Protein AF-A0A0L6JH21-F1 (afdb_monomer)

pLDDT: mean 79.42, std 15.74, range [28.84, 97.38]

Foldseek 3Di:
DDPCPDPLVVVLVVLLVVLVVLCVLLVLVVLQVVQQQADDDDDHLSLLVSLVVSCLQSVHFPVVVQVVPPCSHPDHPVVNCCSVPPLSGRPLSSLQSSVVSVVVVVVVVDDPPQAKEKEKDKDWQADQVDDDAALWWQDQDPVVRHTGTTWIKTWIWMDSLPDIGTNGIDTHHDPDPVGTPHDDDDDDDDDDDHQEYEDEQVQPALLNQVCCCPVVVHKYKYWHDQDQVHWWADPNDTGTPVVVLVVADCDPDQFWRHKDWIFGANDPPGDTQTKMKTWTQDPVDRDIIIMIISDPPDDNVVSVVNNVSNVVVVVVVVCCVPRSVVNNRDPDHPPD

Organism: NCBI:txid398512

Mean predicted aligned error: 10.99 Å

Structure (mmCIF, N/CA/C/O backbone):
data_AF-A0A0L6JH21-F1
#
_entry.id   AF-A0A0L6JH21-F1
#
loop_
_atom_site.group_PDB
_atom_site.id
_atom_site.type_symbol
_atom_site.label_atom_id
_atom_site.label_alt_id
_atom_site.label_comp_id
_atom_site.label_asym_id
_atom_site.label_entity_id
_atom_site.label_seq_id
_atom_site.pdbx_PDB_ins_code
_atom_site.Cartn_x
_atom_site.Cartn_y
_atom_site.Cartn_z
_atom_site.occupancy
_atom_site.B_iso_or_equiv
_atom_site.auth_seq_id
_atom_site.auth_comp_id
_atom_site.auth_asym_id
_atom_site.auth_atom_id
_atom_site.pdbx_PDB_model_num
ATOM 1 N N . MET A 1 1 ? -35.527 35.307 24.971 1.00 34.03 1 MET A N 1
ATOM 2 C CA . MET A 1 1 ? -35.066 33.904 24.898 1.00 34.03 1 MET A CA 1
ATOM 3 C C . MET A 1 1 ? -34.800 33.550 23.442 1.00 34.03 1 MET A C 1
ATOM 5 O O . MET A 1 1 ? -35.743 33.336 22.695 1.00 34.03 1 MET A O 1
ATOM 9 N N . ARG A 1 2 ? -33.537 33.562 23.005 1.00 28.84 2 ARG A N 1
ATOM 10 C CA . ARG A 1 2 ? -33.120 32.896 21.764 1.00 28.84 2 ARG A CA 1
ATOM 11 C C . ARG A 1 2 ? -32.300 31.691 22.204 1.00 28.84 2 ARG A C 1
ATOM 13 O O . ARG A 1 2 ? -31.247 31.873 22.806 1.00 28.84 2 ARG A O 1
ATOM 20 N N . ASN A 1 3 ? -32.828 30.491 21.979 1.00 39.44 3 ASN A N 1
ATOM 21 C CA . ASN A 1 3 ? -32.111 29.243 22.212 1.00 39.44 3 ASN A CA 1
ATOM 22 C C . ASN A 1 3 ? -30.952 29.168 21.215 1.00 39.44 3 ASN A C 1
ATOM 24 O O . ASN A 1 3 ? -31.141 28.786 20.063 1.00 39.44 3 ASN A O 1
ATOM 28 N N . ILE A 1 4 ? -29.762 29.566 21.658 1.00 41.69 4 ILE A N 1
ATOM 29 C CA . ILE A 1 4 ? -28.505 29.288 20.965 1.00 41.69 4 ILE A CA 1
ATOM 30 C C . ILE A 1 4 ? -28.201 27.817 21.252 1.00 41.69 4 ILE A C 1
ATOM 32 O O . ILE A 1 4 ? -27.504 27.486 22.207 1.00 41.69 4 ILE A O 1
ATOM 36 N N . ILE A 1 5 ? -28.801 26.913 20.477 1.00 44.72 5 ILE A N 1
ATOM 37 C CA . ILE A 1 5 ? -28.305 25.537 20.428 1.00 44.72 5 ILE A CA 1
ATOM 38 C C . ILE A 1 5 ? -26.961 25.620 19.685 1.00 44.72 5 ILE A C 1
ATOM 40 O O . ILE A 1 5 ? -26.934 26.170 18.583 1.00 44.72 5 ILE A O 1
ATOM 44 N N . PRO A 1 6 ? -25.838 25.165 20.269 1.00 45.88 6 PRO A N 1
ATOM 45 C CA . PRO A 1 6 ? -24.519 25.431 19.718 1.00 45.88 6 PRO A CA 1
ATOM 46 C C . PRO A 1 6 ? -24.334 24.572 18.474 1.00 45.88 6 PRO A C 1
ATOM 48 O O . PRO A 1 6 ? -24.526 23.360 18.517 1.00 45.88 6 PRO A O 1
ATOM 51 N N . GLU A 1 7 ? -23.905 25.181 17.383 1.00 47.19 7 GLU A N 1
ATOM 52 C CA . GLU A 1 7 ? -23.598 24.534 16.103 1.00 47.19 7 GLU A CA 1
ATOM 53 C C . GLU A 1 7 ? -22.677 23.296 16.256 1.00 47.19 7 GLU A C 1
ATOM 55 O O . GLU A 1 7 ? -22.836 22.304 15.550 1.00 47.19 7 GLU A O 1
ATOM 60 N N . GLN A 1 8 ? -21.814 23.283 17.283 1.00 56.75 8 GLN A N 1
ATOM 61 C CA . GLN A 1 8 ? -20.974 22.136 17.670 1.00 56.75 8 GLN A CA 1
ATOM 62 C C . GLN A 1 8 ? -21.756 20.901 18.162 1.00 56.75 8 GLN A C 1
ATOM 64 O O . GLN A 1 8 ? -21.344 19.773 17.911 1.00 56.75 8 GLN A O 1
ATOM 69 N N . VAL A 1 9 ? -22.886 21.085 18.852 1.00 57.34 9 VAL A N 1
ATOM 70 C CA . VAL A 1 9 ? -23.706 19.975 19.383 1.00 57.34 9 VAL A CA 1
ATOM 71 C C . VAL A 1 9 ? -24.502 19.299 18.263 1.00 57.34 9 VAL A C 1
ATOM 73 O O . VAL A 1 9 ? -24.716 18.085 18.287 1.00 57.34 9 VAL A O 1
ATOM 76 N N . ILE A 1 10 ? -24.923 20.074 17.259 1.00 58.16 10 ILE A N 1
ATOM 77 C CA . ILE A 1 10 ? -25.644 19.565 16.084 1.00 58.16 10 ILE A CA 1
ATOM 78 C C . ILE A 1 10 ? -24.707 18.713 15.212 1.00 58.16 10 ILE A C 1
ATOM 80 O O . ILE A 1 10 ? -25.111 17.644 14.740 1.00 58.16 10 ILE A O 1
ATOM 84 N N . ASP A 1 11 ? -23.446 19.126 15.061 1.00 68.62 11 ASP A N 1
ATOM 85 C CA . ASP A 1 11 ? -22.430 18.353 14.338 1.00 68.62 11 ASP A CA 1
ATOM 86 C C . ASP A 1 11 ? -22.068 17.047 15.077 1.00 68.62 11 ASP A C 1
ATOM 88 O O . ASP A 1 11 ? -22.099 15.966 14.486 1.00 68.62 11 ASP A O 1
ATOM 92 N N . ASP A 1 12 ? -21.874 17.099 16.402 1.00 74.50 12 ASP A N 1
ATOM 93 C CA . ASP A 1 12 ? -21.582 15.919 17.233 1.00 74.50 12 ASP A CA 1
ATOM 94 C C . ASP A 1 12 ? -22.678 14.836 17.150 1.00 74.50 12 ASP A C 1
ATOM 96 O O . ASP A 1 12 ? -22.376 13.643 17.009 1.00 74.50 12 ASP A O 1
ATOM 100 N N . ASN A 1 13 ? -23.955 15.233 17.202 1.00 75.75 13 ASN A N 1
ATOM 101 C CA . ASN A 1 13 ? -25.092 14.313 17.082 1.00 75.75 13 ASN A CA 1
ATOM 102 C C . ASN A 1 13 ? -25.198 13.707 15.675 1.00 75.75 13 ASN A C 1
ATOM 104 O O . ASN A 1 13 ? -25.503 12.518 15.515 1.00 75.75 13 ASN A O 1
ATOM 108 N N . THR A 1 14 ? -24.899 14.505 14.650 1.00 83.06 14 THR A N 1
ATOM 109 C CA . THR A 1 14 ? -24.864 14.045 13.258 1.00 83.06 14 THR A CA 1
ATOM 110 C C . THR A 1 14 ? -23.747 13.021 13.053 1.00 83.06 14 THR A C 1
ATOM 112 O O . THR A 1 14 ? -23.971 11.972 12.441 1.00 83.06 14 THR A O 1
ATOM 115 N N . ILE A 1 15 ? -22.559 13.276 13.611 1.00 83.69 15 ILE A N 1
ATOM 116 C CA . ILE A 1 15 ? -21.428 12.340 13.602 1.00 83.69 15 ILE A CA 1
ATOM 117 C C . ILE A 1 15 ? -21.809 11.044 14.320 1.00 83.69 15 ILE A C 1
ATOM 119 O O . ILE A 1 15 ? -21.640 9.968 13.747 1.00 83.69 15 ILE A O 1
ATOM 123 N N . SER A 1 16 ? -22.377 11.131 15.526 1.00 83.94 16 SER A N 1
ATOM 124 C CA . SER A 1 16 ? -22.795 9.957 16.305 1.00 83.94 16 SER A CA 1
ATOM 125 C C . SER A 1 16 ? -23.770 9.069 15.520 1.00 83.94 16 SER A C 1
ATOM 127 O O . SER A 1 16 ? -23.551 7.866 15.370 1.00 83.94 16 SER A O 1
ATOM 129 N N . THR A 1 17 ? -24.775 9.680 14.885 1.00 88.81 17 THR A N 1
ATOM 130 C CA . THR A 1 17 ? -25.764 8.968 14.057 1.00 88.81 17 THR A CA 1
ATOM 131 C C . THR A 1 17 ? -25.116 8.271 12.852 1.00 88.81 17 THR A C 1
ATOM 133 O O . THR A 1 17 ? -25.443 7.124 12.530 1.00 88.81 17 THR A O 1
ATOM 136 N N . LYS A 1 18 ? -24.156 8.926 12.183 1.00 92.00 18 LYS A N 1
ATOM 137 C CA . LYS A 1 18 ? -23.405 8.326 11.065 1.00 92.00 18 LYS A CA 1
ATOM 138 C C . LYS A 1 18 ? -22.534 7.159 11.528 1.00 92.00 18 LYS A C 1
ATOM 140 O O . LYS A 1 18 ? -22.494 6.131 10.850 1.00 92.00 18 LYS A O 1
ATOM 145 N N . VAL A 1 19 ? -21.880 7.285 12.684 1.00 92.06 19 VAL A N 1
ATOM 146 C CA . VAL A 1 19 ? -21.097 6.203 13.296 1.00 92.06 19 VAL A CA 1
ATOM 147 C C . VAL A 1 19 ? -21.998 5.015 13.631 1.00 92.06 19 VAL A C 1
ATOM 149 O O . VAL A 1 19 ? -21.663 3.879 13.295 1.00 92.06 19 VAL A O 1
ATOM 152 N N . ASP A 1 20 ? -23.169 5.251 14.219 1.00 92.19 20 ASP A N 1
ATOM 153 C CA . ASP A 1 20 ? -24.143 4.201 14.522 1.00 92.19 20 ASP A CA 1
ATOM 154 C C . ASP A 1 20 ? -24.584 3.441 13.274 1.00 92.19 20 ASP A C 1
ATOM 156 O O . ASP A 1 20 ? -24.561 2.202 13.242 1.00 92.19 20 ASP A O 1
ATOM 160 N N . CYS A 1 21 ? -24.933 4.185 12.227 1.00 94.75 21 CYS A N 1
ATOM 161 C CA . CYS A 1 21 ? -25.313 3.620 10.943 1.00 94.75 21 CYS A CA 1
ATOM 162 C C . CYS A 1 21 ? -24.169 2.784 10.348 1.00 94.75 21 CYS A C 1
ATOM 164 O O . CYS A 1 21 ? -24.373 1.625 9.980 1.00 94.75 21 CYS A O 1
ATOM 166 N N . PHE A 1 22 ? -22.940 3.313 10.354 1.00 94.19 22 PHE A N 1
ATOM 167 C CA . PHE A 1 22 ? -21.749 2.608 9.879 1.00 94.19 22 PHE A CA 1
ATOM 168 C C . PHE A 1 22 ? -21.502 1.299 10.644 1.00 94.19 22 PHE A C 1
ATOM 170 O O . PHE A 1 22 ? -21.266 0.256 10.027 1.00 94.19 22 PHE A O 1
ATOM 177 N N . PHE A 1 23 ? -21.606 1.320 11.976 1.00 95.62 23 PHE A N 1
ATOM 178 C CA . PHE A 1 23 ? -21.427 0.140 12.825 1.00 95.62 23 PHE A CA 1
ATOM 179 C C . PHE A 1 23 ? -22.477 -0.938 12.539 1.00 95.62 23 PHE A C 1
ATOM 181 O O . PHE A 1 23 ? -22.156 -2.133 12.532 1.00 95.62 23 PHE A O 1
ATOM 188 N N . LYS A 1 24 ? -23.724 -0.520 12.287 1.00 94.62 24 LYS A N 1
ATOM 189 C CA . LYS A 1 24 ? -24.841 -1.411 11.962 1.00 94.62 24 LYS A CA 1
ATOM 190 C C . LYS A 1 24 ? -24.678 -2.033 10.575 1.00 94.62 24 LYS A C 1
ATOM 192 O O . LYS A 1 24 ? -24.720 -3.259 10.467 1.00 94.62 24 LYS A O 1
ATOM 197 N N . ILE A 1 25 ? -24.444 -1.215 9.545 1.00 93.69 25 ILE A N 1
ATOM 198 C CA . ILE A 1 25 ? -24.275 -1.656 8.149 1.00 93.69 25 ILE A CA 1
ATOM 199 C C . ILE A 1 25 ? -23.123 -2.659 8.044 1.00 93.69 25 ILE A C 1
ATOM 201 O O . ILE A 1 25 ? -23.295 -3.752 7.503 1.00 93.69 25 ILE A O 1
ATOM 205 N N . ASN A 1 26 ? -21.981 -2.342 8.657 1.00 93.75 26 ASN A N 1
ATOM 206 C CA . ASN A 1 26 ? -20.791 -3.190 8.608 1.00 93.75 26 ASN A CA 1
ATOM 207 C C . ASN A 1 26 ? -20.782 -4.299 9.672 1.00 93.75 26 ASN A C 1
ATOM 209 O O . ASN A 1 26 ? -19.793 -5.010 9.822 1.00 93.75 26 ASN A O 1
ATOM 213 N N . LYS A 1 27 ? -21.880 -4.486 10.422 1.00 95.00 27 LYS A N 1
ATOM 214 C CA . LYS A 1 27 ? -22.038 -5.556 11.424 1.00 95.00 27 LYS A CA 1
ATOM 215 C C . LYS A 1 27 ? -20.835 -5.650 12.380 1.00 95.00 27 LYS A C 1
ATOM 217 O O . LYS A 1 27 ? -20.409 -6.756 12.728 1.00 95.00 27 LYS A O 1
ATOM 222 N N . ILE A 1 28 ? -20.308 -4.507 12.833 1.00 95.19 28 ILE A N 1
ATOM 223 C CA . ILE A 1 28 ? -19.041 -4.428 13.586 1.00 95.19 28 ILE A CA 1
ATOM 224 C C . ILE A 1 28 ? -19.083 -5.267 14.864 1.00 95.19 28 ILE A C 1
ATOM 226 O O . ILE A 1 28 ? -18.099 -5.919 15.195 1.00 95.19 28 ILE A O 1
ATOM 230 N N . TYR A 1 29 ? -20.237 -5.359 15.529 1.00 94.06 29 TYR A N 1
ATOM 231 C CA . TYR A 1 29 ? -20.424 -6.259 16.671 1.00 94.06 29 TYR A CA 1
ATOM 232 C C . TYR A 1 29 ? -20.025 -7.712 16.355 1.00 94.06 29 TYR A C 1
ATOM 234 O O . TYR A 1 29 ? -19.255 -8.318 17.095 1.00 94.06 29 TYR A O 1
ATOM 242 N N . LYS A 1 30 ? -20.474 -8.257 15.215 1.00 95.38 30 LYS A N 1
ATOM 243 C CA . LYS A 1 30 ? -20.134 -9.627 14.799 1.00 95.38 30 LYS A CA 1
ATOM 244 C C . LYS A 1 30 ? -18.654 -9.754 14.430 1.00 95.38 30 LYS A C 1
ATOM 246 O O . LYS A 1 30 ? -18.054 -10.799 14.675 1.00 95.38 30 LYS A O 1
ATOM 251 N N . ALA A 1 31 ? -18.073 -8.715 13.828 1.00 95.25 31 ALA A N 1
ATOM 252 C CA . ALA A 1 31 ? -16.652 -8.686 13.492 1.00 95.25 31 ALA A CA 1
ATOM 253 C C . ALA A 1 31 ? -15.778 -8.689 14.757 1.00 95.25 31 ALA A C 1
ATOM 255 O O . ALA A 1 31 ? -14.845 -9.481 14.844 1.00 95.25 31 ALA A O 1
ATOM 256 N N . LEU A 1 32 ? -16.141 -7.890 15.766 1.00 96.00 32 LEU A N 1
ATOM 257 C CA . LEU A 1 32 ? -15.497 -7.864 17.080 1.00 96.00 32 LEU A CA 1
ATOM 258 C C . LEU A 1 32 ? -15.498 -9.256 17.727 1.00 96.00 32 LEU A C 1
ATOM 260 O O . LEU A 1 32 ? -14.432 -9.762 18.077 1.00 96.00 32 LEU A O 1
ATOM 264 N N . SER A 1 33 ? -16.649 -9.933 17.800 1.00 94.00 33 SER A N 1
ATOM 265 C CA . SER A 1 33 ? -16.724 -11.285 18.377 1.00 94.00 33 SER A CA 1
ATOM 266 C C . SER A 1 33 ? -15.802 -12.275 17.653 1.00 94.00 33 SER A C 1
ATOM 268 O O . SER A 1 33 ? -15.021 -12.979 18.286 1.00 94.00 33 SER A O 1
ATOM 270 N N . LYS A 1 34 ? -15.790 -12.267 16.311 1.00 94.69 34 LYS A N 1
ATOM 271 C CA . LYS A 1 34 ? -14.892 -13.121 15.503 1.00 94.69 34 LYS A CA 1
ATOM 272 C C . LYS A 1 34 ? -13.400 -12.846 15.727 1.00 94.69 34 LYS A C 1
ATOM 274 O O . LYS A 1 34 ? -12.566 -13.674 15.339 1.00 94.69 34 LYS A O 1
ATOM 279 N N . CYS A 1 35 ? -13.062 -11.699 16.306 1.00 93.44 35 CYS A N 1
ATOM 280 C CA . CYS A 1 35 ? -11.700 -11.251 16.569 1.00 93.44 35 CYS A CA 1
ATOM 281 C C . CYS A 1 35 ? -11.309 -11.324 18.050 1.00 93.44 35 CYS A C 1
ATOM 283 O O . CYS A 1 35 ? -10.266 -10.787 18.411 1.00 93.44 35 CYS A O 1
ATOM 285 N N . GLY A 1 36 ? -12.109 -11.991 18.887 1.00 93.12 36 GLY A N 1
ATOM 286 C CA . GLY A 1 36 ? -11.778 -12.214 20.296 1.00 93.12 36 GLY A CA 1
ATOM 287 C C . GLY A 1 36 ? -12.212 -11.093 21.241 1.00 93.12 36 GLY A C 1
ATOM 288 O O . GLY A 1 36 ? -11.874 -11.134 22.417 1.00 93.12 36 GLY A O 1
ATOM 289 N N . PHE A 1 37 ? -12.967 -10.101 20.761 1.00 95.00 37 PHE A N 1
ATOM 290 C CA . PHE A 1 37 ? -13.433 -8.983 21.584 1.00 95.00 37 PHE A CA 1
ATOM 291 C C . PHE A 1 37 ? -14.653 -9.394 22.408 1.00 95.00 37 PHE A C 1
ATOM 293 O O . PHE A 1 37 ? -15.799 -9.071 22.073 1.00 95.00 37 PHE A O 1
ATOM 300 N N . TYR A 1 38 ? -14.396 -10.127 23.484 1.00 91.00 38 TYR A N 1
ATOM 301 C CA . TYR A 1 38 ? -15.409 -10.555 24.436 1.00 91.00 38 TYR A CA 1
ATOM 302 C C . TYR A 1 38 ? -15.370 -9.680 25.682 1.00 91.00 38 TYR A C 1
ATOM 304 O O . TYR A 1 38 ? -14.312 -9.311 26.185 1.00 91.00 38 TYR A O 1
ATOM 312 N N . LYS A 1 39 ? -16.554 -9.331 26.184 1.00 86.81 39 LYS A N 1
ATOM 313 C CA . LYS A 1 39 ? -16.677 -8.566 27.419 1.00 86.81 39 LYS A CA 1
ATOM 314 C C . LYS A 1 39 ? -16.276 -9.450 28.597 1.00 86.81 39 LYS A C 1
ATOM 316 O O . LYS A 1 39 ? -16.914 -10.468 28.830 1.00 86.81 39 LYS A O 1
ATOM 321 N N . GLU A 1 40 ? -15.315 -8.988 29.386 1.00 77.50 40 GLU A N 1
ATOM 322 C CA . GLU A 1 40 ? -15.006 -9.593 30.684 1.00 77.50 40 GLU A CA 1
ATOM 323 C C . GLU A 1 40 ? -15.905 -9.014 31.791 1.00 77.50 40 GLU A C 1
ATOM 325 O O . GLU A 1 40 ? -16.662 -9.739 32.429 1.00 77.50 40 GLU A O 1
ATOM 330 N N . LYS A 1 41 ? -15.864 -7.689 32.016 1.00 82.06 41 LYS A N 1
ATOM 331 C CA . LYS A 1 41 ? -16.628 -6.979 33.064 1.00 82.06 41 LYS A CA 1
ATOM 332 C C . LYS A 1 41 ? -16.979 -5.547 32.636 1.00 82.06 41 LYS A C 1
ATOM 334 O O . LYS A 1 41 ? -16.292 -4.951 31.812 1.00 82.06 41 LYS A O 1
ATOM 339 N N . GLY A 1 42 ? -18.024 -4.966 33.231 1.00 88.94 42 GLY A N 1
ATOM 340 C CA . GLY A 1 42 ? -18.364 -3.544 33.059 1.00 88.94 42 GLY A CA 1
ATOM 341 C C . GLY A 1 42 ? -19.068 -3.226 31.737 1.00 88.94 42 GLY A C 1
ATOM 342 O O . GLY A 1 42 ? -20.217 -3.619 31.548 1.00 88.94 42 GLY A O 1
ATOM 343 N N . PHE A 1 43 ? -18.396 -2.521 30.827 1.00 90.25 43 PHE A N 1
ATOM 344 C CA . PHE A 1 43 ? -18.963 -2.034 29.561 1.00 90.25 43 PHE A CA 1
ATOM 345 C C . PHE A 1 43 ? -18.788 -3.045 28.425 1.00 90.25 43 PHE A C 1
ATOM 347 O O . PHE A 1 43 ? -17.883 -3.876 28.451 1.00 90.25 43 PHE A O 1
ATOM 354 N N . SER A 1 44 ? -19.662 -3.001 27.418 1.00 92.88 44 SER A N 1
ATOM 355 C CA . SER A 1 44 ? -19.521 -3.875 26.247 1.00 92.88 44 SER A CA 1
ATOM 356 C C . SER A 1 44 ? -18.384 -3.407 25.326 1.00 92.88 44 SER A C 1
ATOM 358 O O . SER A 1 44 ? -18.171 -2.207 25.151 1.00 92.88 44 SER A O 1
ATOM 360 N N . CYS A 1 45 ? -17.678 -4.343 24.682 1.00 94.00 45 CYS A N 1
ATOM 361 C CA . CYS A 1 45 ? -16.604 -4.023 23.731 1.00 94.00 45 CYS A CA 1
ATOM 362 C C . CYS A 1 45 ? -17.088 -3.139 22.573 1.00 94.00 45 CYS A C 1
ATOM 364 O O . CYS A 1 45 ? -16.365 -2.250 22.135 1.00 94.00 45 CYS A O 1
ATOM 366 N N . ILE A 1 46 ? -18.322 -3.353 22.101 1.00 94.25 46 ILE A N 1
ATOM 367 C CA . ILE A 1 46 ? -18.927 -2.547 21.035 1.00 94.25 46 ILE A CA 1
ATOM 368 C C . ILE A 1 46 ? -19.172 -1.102 21.479 1.00 94.25 46 ILE A C 1
ATOM 370 O O . ILE A 1 46 ? -18.911 -0.192 20.699 1.00 94.25 46 ILE A O 1
ATOM 374 N N . GLN A 1 47 ? -19.611 -0.883 22.723 1.00 92.38 47 GLN A N 1
ATOM 375 C CA . GLN A 1 47 ? -19.803 0.455 23.283 1.00 92.38 47 GLN A CA 1
ATOM 376 C C . GLN A 1 47 ? -18.465 1.183 23.400 1.00 92.38 47 GLN A C 1
ATOM 378 O O . GLN A 1 47 ? -18.333 2.283 22.875 1.00 92.38 47 GLN A O 1
ATOM 383 N N . ILE A 1 48 ? -17.448 0.538 23.986 1.00 92.44 48 ILE A N 1
ATOM 384 C CA . ILE A 1 48 ? -16.111 1.136 24.116 1.00 92.44 48 ILE A CA 1
ATOM 385 C C . ILE A 1 48 ? -15.531 1.466 22.735 1.00 92.44 48 ILE A C 1
ATOM 387 O O . ILE A 1 48 ? -15.089 2.588 22.502 1.00 92.44 48 ILE A O 1
ATOM 391 N N . CYS A 1 49 ? -15.583 0.513 21.799 1.00 92.94 49 CYS A N 1
ATOM 392 C CA . CYS A 1 49 ? -15.098 0.697 20.432 1.00 92.94 49 CYS A CA 1
ATOM 393 C C . CYS A 1 49 ? -15.802 1.861 19.727 1.00 92.94 49 CYS A C 1
ATOM 395 O O . CYS A 1 49 ? -15.135 2.696 19.122 1.00 92.94 49 CYS A O 1
ATOM 397 N N . LYS A 1 50 ? -17.131 1.949 19.839 1.00 92.19 50 LYS A N 1
ATOM 398 C CA . LYS A 1 50 ? -17.924 3.008 19.213 1.00 92.19 50 LYS A CA 1
ATOM 399 C C . LYS A 1 50 ? -17.620 4.386 19.795 1.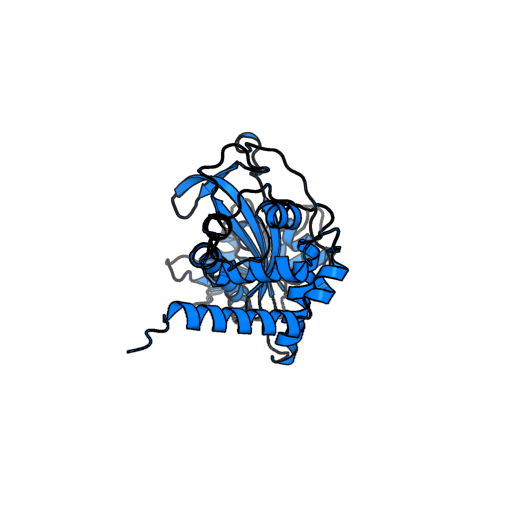00 92.19 50 LYS A C 1
ATOM 401 O O . LYS A 1 50 ? -17.447 5.329 19.026 1.00 92.19 50 LYS A O 1
ATOM 406 N N . SER A 1 51 ? -17.510 4.512 21.119 1.00 89.56 51 SER A N 1
ATOM 407 C CA . SER A 1 51 ? -17.144 5.784 21.752 1.00 89.56 51 SER A CA 1
ATOM 408 C C . SER A 1 51 ? -15.757 6.234 21.298 1.00 89.56 51 SER A C 1
ATOM 410 O O . SER A 1 51 ? -15.600 7.366 20.855 1.00 89.56 51 SER A O 1
ATOM 412 N N . LEU A 1 52 ? -14.764 5.335 21.321 1.00 88.75 52 LEU A N 1
ATOM 413 C CA . LEU A 1 52 ? -13.408 5.642 20.855 1.00 88.75 52 LEU A CA 1
ATOM 414 C C . LEU A 1 52 ? -13.377 6.024 19.372 1.00 88.75 52 LEU A C 1
ATOM 416 O O . LEU A 1 52 ? -12.702 6.978 19.005 1.00 88.75 52 LEU A O 1
ATOM 420 N N . PHE A 1 53 ? -14.131 5.314 18.531 1.00 89.94 53 PHE A N 1
ATOM 421 C CA . PHE A 1 53 ? -14.252 5.626 17.110 1.00 89.94 53 PHE A CA 1
ATOM 422 C C . PHE A 1 53 ? -14.864 7.015 16.894 1.00 89.94 53 PHE A C 1
ATOM 424 O O . PHE A 1 53 ? -14.335 7.797 16.113 1.00 89.94 53 PHE A O 1
ATOM 431 N N . SER A 1 54 ? -15.928 7.351 17.625 1.00 87.94 54 SER A N 1
ATOM 432 C CA . SER A 1 54 ? -16.616 8.644 17.505 1.00 87.94 54 SER A CA 1
ATOM 433 C C . SER A 1 54 ? -15.717 9.818 17.891 1.00 87.94 54 SER A C 1
ATOM 435 O O . SER A 1 54 ? -15.711 10.829 17.195 1.00 87.94 54 SER A O 1
ATOM 437 N N . LEU A 1 55 ? -14.902 9.667 18.942 1.00 84.25 55 LEU A N 1
ATOM 438 C CA . LEU A 1 55 ? -13.966 10.707 19.385 1.00 84.25 55 LEU A CA 1
ATOM 439 C C . LEU A 1 55 ? -12.997 11.142 18.279 1.00 84.25 55 LEU A C 1
ATOM 441 O O . LEU A 1 55 ? -12.720 12.334 18.152 1.00 84.25 55 LEU A O 1
ATOM 445 N N . VAL A 1 56 ? -12.535 10.195 17.453 1.00 83.38 56 VAL A N 1
ATOM 446 C CA . VAL A 1 56 ? -11.634 10.483 16.328 1.00 83.38 56 VAL A CA 1
ATOM 447 C C . VAL A 1 56 ? -12.304 11.421 15.320 1.00 83.38 56 VAL A C 1
ATOM 449 O O . VAL A 1 56 ? -11.690 12.395 14.897 1.00 83.38 56 VAL A O 1
ATOM 452 N N . PHE A 1 57 ? -13.570 11.175 14.969 1.00 82.62 57 PHE A N 1
ATOM 453 C CA . PHE A 1 57 ? -14.305 12.010 14.006 1.00 82.62 57 PHE A CA 1
ATOM 454 C C . PHE A 1 57 ? -14.759 13.350 14.586 1.00 82.62 57 PHE A C 1
ATOM 456 O O . PHE A 1 57 ? -14.924 14.304 13.837 1.00 82.62 57 PHE A O 1
ATOM 463 N N . GLN A 1 58 ? -14.902 13.440 15.907 1.00 81.25 58 GLN A N 1
ATOM 464 C CA . GLN A 1 58 ? -15.180 14.694 16.610 1.00 81.25 58 GLN A CA 1
ATOM 465 C C . GLN A 1 58 ? -13.912 15.536 16.846 1.00 81.25 58 GLN A C 1
ATOM 467 O O . GLN A 1 58 ? -13.991 16.629 17.402 1.00 81.25 58 GLN A O 1
ATOM 472 N N . GLY A 1 59 ? -12.722 15.026 16.495 1.00 76.50 59 GLY A N 1
ATOM 473 C CA . GLY A 1 59 ? -11.448 15.698 16.768 1.00 76.50 59 GLY A CA 1
ATOM 474 C C . GLY A 1 59 ? -11.150 15.848 18.265 1.00 76.50 59 GLY A C 1
ATOM 475 O O . GLY A 1 59 ? -10.420 16.755 18.673 1.00 76.50 59 GLY A O 1
ATOM 476 N N . LYS A 1 60 ? -11.732 14.984 19.104 1.00 79.62 60 LYS A N 1
ATOM 477 C CA . LYS A 1 60 ? -11.620 15.053 20.563 1.00 79.62 60 LYS A CA 1
ATOM 478 C C . LYS A 1 60 ? -10.576 14.072 21.075 1.00 79.62 60 LYS A C 1
ATOM 480 O O . LYS A 1 60 ? -10.622 12.877 20.806 1.00 79.62 60 LYS A O 1
ATOM 485 N N . ASN A 1 61 ? -9.677 14.572 21.917 1.00 77.25 61 ASN A N 1
ATOM 486 C CA . ASN A 1 61 ? -8.673 13.743 22.567 1.00 77.25 61 ASN A CA 1
ATOM 487 C C . ASN A 1 61 ? -9.276 12.944 23.737 1.00 77.25 61 ASN A C 1
ATOM 489 O O . ASN A 1 61 ? -9.849 13.528 24.662 1.00 77.25 61 ASN A O 1
ATOM 493 N N . LEU A 1 62 ? -9.067 11.622 23.742 1.00 79.62 62 LEU A N 1
ATOM 494 C CA . LEU A 1 62 ? -9.583 10.712 24.773 1.00 79.62 62 LEU A CA 1
ATOM 495 C C . LEU A 1 62 ? -9.218 11.144 26.201 1.00 79.62 62 LEU A C 1
ATOM 497 O O . LEU A 1 62 ? -10.076 11.139 27.079 1.00 79.62 62 LEU A O 1
ATOM 501 N N . TYR A 1 63 ? -7.959 11.522 26.446 1.00 73.88 63 TYR A N 1
ATOM 502 C CA . TYR A 1 63 ? -7.518 11.924 27.782 1.00 73.88 63 TYR A CA 1
ATOM 503 C C . TYR A 1 63 ? -8.280 13.164 28.253 1.00 73.88 63 TYR A C 1
ATOM 505 O O . TYR A 1 63 ? -8.831 13.152 29.351 1.00 73.88 63 TYR A O 1
ATOM 513 N N . ARG A 1 64 ? -8.389 14.184 27.391 1.00 74.19 64 ARG A N 1
ATOM 514 C CA . ARG A 1 64 ? -9.100 15.430 27.703 1.00 74.19 64 ARG A CA 1
ATOM 515 C C . ARG A 1 64 ? -10.577 15.183 28.013 1.00 74.19 64 ARG A C 1
ATOM 517 O O . ARG A 1 64 ? -11.069 15.680 29.024 1.00 74.19 64 ARG A O 1
ATOM 524 N N . VAL A 1 65 ? -11.262 14.383 27.194 1.00 77.94 65 VAL A N 1
ATOM 525 C CA . VAL A 1 65 ? -12.688 14.064 27.395 1.00 77.94 65 VAL A CA 1
ATOM 526 C C . VAL A 1 65 ? -12.920 13.337 28.717 1.00 77.94 65 VAL A C 1
ATOM 528 O O . VAL A 1 65 ? -13.839 13.684 29.455 1.00 77.94 65 VAL A O 1
ATOM 531 N N . LEU A 1 66 ? -12.050 12.385 29.059 1.00 75.25 66 LEU A N 1
ATOM 532 C CA . LEU A 1 66 ? -12.149 11.639 30.312 1.00 75.25 66 LEU A CA 1
ATOM 533 C C . LEU A 1 66 ? -11.835 12.486 31.553 1.00 75.25 66 LEU A C 1
ATOM 535 O O . LEU A 1 66 ? -12.358 12.185 32.622 1.00 75.25 66 LEU A O 1
ATOM 539 N N . THR A 1 67 ? -10.981 13.509 31.435 1.00 70.50 67 THR A N 1
ATOM 540 C CA . THR A 1 67 ? -10.635 14.408 32.553 1.00 70.50 67 THR A CA 1
ATOM 541 C C . THR A 1 67 ? -11.645 15.523 32.787 1.00 70.50 67 THR A C 1
ATOM 543 O O . THR A 1 67 ? -11.747 16.007 33.904 1.00 70.50 67 THR A O 1
ATOM 546 N N . MET A 1 68 ? -12.379 15.948 31.755 1.00 70.69 68 MET A N 1
ATOM 547 C CA . MET A 1 68 ? -13.307 17.082 31.851 1.00 70.69 68 MET A CA 1
ATOM 548 C C . MET A 1 68 ? -14.688 16.706 32.420 1.00 70.69 68 MET A C 1
ATOM 550 O O . MET A 1 68 ? -15.558 17.564 32.464 1.00 70.69 68 MET A O 1
ATOM 554 N N . GLU A 1 69 ? -14.908 15.438 32.796 1.00 62.19 69 GLU A N 1
ATOM 555 C CA . GLU A 1 69 ? -16.175 14.901 33.341 1.00 62.19 69 GLU A CA 1
ATOM 556 C C . GLU A 1 69 ? -17.445 15.343 32.587 1.00 62.19 69 GLU A C 1
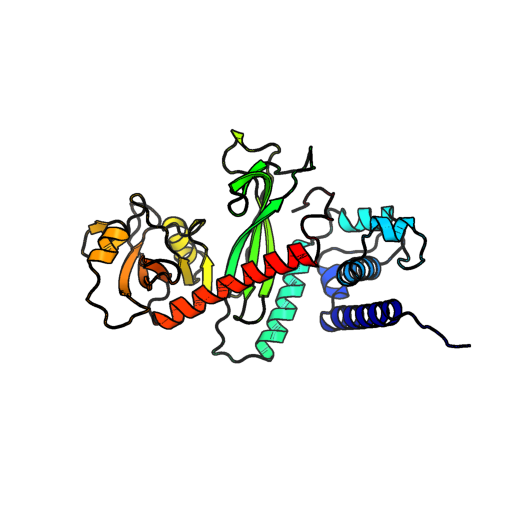ATOM 558 O O . GLU A 1 69 ? -18.533 15.421 33.141 1.00 62.19 69 GLU A O 1
ATOM 563 N N . THR A 1 70 ? -17.323 15.570 31.278 1.00 64.25 70 THR A N 1
ATOM 564 C CA . THR A 1 70 ? -18.395 16.110 30.419 1.00 64.25 70 THR A CA 1
ATOM 565 C C . THR A 1 70 ? -19.564 15.148 30.185 1.00 64.25 70 THR A C 1
ATOM 567 O O . THR A 1 70 ? -20.499 15.493 29.469 1.00 64.25 70 THR A O 1
ATOM 570 N N . GLY A 1 71 ? -19.499 13.918 30.705 1.00 64.25 71 GLY A N 1
ATOM 571 C CA . GLY A 1 71 ? -20.493 12.872 30.451 1.00 64.25 71 GLY A CA 1
ATOM 572 C C . GLY A 1 71 ? -20.511 12.334 29.012 1.00 64.25 71 GLY A C 1
ATOM 573 O O . GLY A 1 71 ? -21.357 11.511 28.694 1.00 64.25 71 GLY A O 1
ATOM 574 N N . GLN A 1 72 ? -19.584 12.747 28.136 1.00 68.50 72 GLN A N 1
ATOM 575 C CA . GLN A 1 72 ? -19.556 12.310 26.728 1.00 68.50 72 GLN A CA 1
ATOM 576 C C . GLN A 1 72 ? -19.155 10.838 26.530 1.00 68.50 72 GLN A C 1
ATOM 578 O O . GLN A 1 72 ? -19.367 10.278 25.456 1.00 68.50 72 GLN A O 1
ATOM 583 N N . VAL A 1 73 ? -18.529 10.216 27.531 1.00 77.94 73 VAL A N 1
ATOM 584 C CA . VAL A 1 73 ? -18.094 8.816 27.486 1.00 77.94 73 VAL A CA 1
ATOM 585 C C . VAL A 1 73 ? -18.478 8.139 28.794 1.00 77.94 73 VAL A C 1
ATOM 587 O O . VAL A 1 73 ? -18.091 8.596 29.867 1.00 77.94 73 VAL A O 1
ATOM 590 N N . ASP A 1 74 ? -19.183 7.013 28.698 1.00 82.81 74 ASP A N 1
ATOM 591 C CA . ASP A 1 74 ? -19.764 6.335 29.866 1.00 82.81 74 ASP A CA 1
ATOM 592 C C . 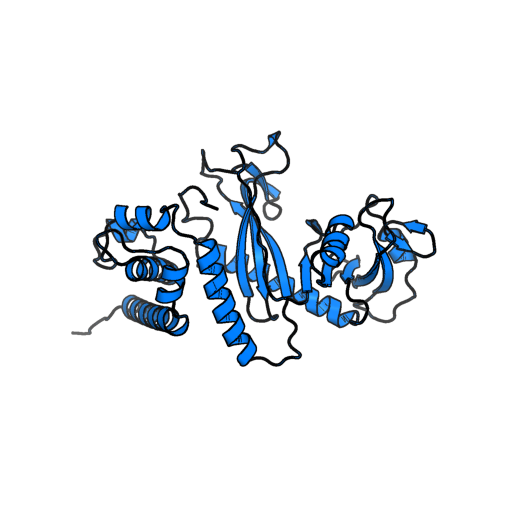ASP A 1 74 ? -18.729 5.605 30.739 1.00 82.81 74 ASP A C 1
ATOM 594 O O . ASP A 1 74 ? -19.019 5.206 31.864 1.00 82.81 74 ASP A O 1
ATOM 598 N N . PHE A 1 75 ? -17.512 5.393 30.231 1.00 86.88 75 PHE A N 1
ATOM 599 C CA . PHE A 1 75 ? -16.466 4.629 30.908 1.00 86.88 75 PHE A CA 1
ATOM 600 C C . PHE A 1 75 ? -15.268 5.485 31.313 1.00 86.88 75 PHE A C 1
ATOM 602 O O . PHE A 1 75 ? -14.864 6.419 30.629 1.00 86.88 75 PHE A O 1
ATOM 609 N N . LYS A 1 76 ? -14.625 5.104 32.422 1.00 84.94 76 LYS A N 1
ATOM 610 C CA . LYS A 1 76 ? -13.408 5.760 32.918 1.00 84.94 76 LYS A CA 1
ATOM 611 C C . LYS A 1 76 ? -12.163 5.352 32.117 1.00 84.94 76 LYS A C 1
ATOM 613 O O . LYS A 1 76 ? -12.112 4.302 31.473 1.00 84.94 76 LYS A O 1
ATOM 618 N N . LYS A 1 77 ? -11.102 6.152 32.258 1.00 82.69 77 LYS A N 1
ATOM 619 C CA . LYS A 1 77 ? -9.787 5.997 31.612 1.00 82.69 77 LYS A CA 1
ATOM 620 C C . LYS A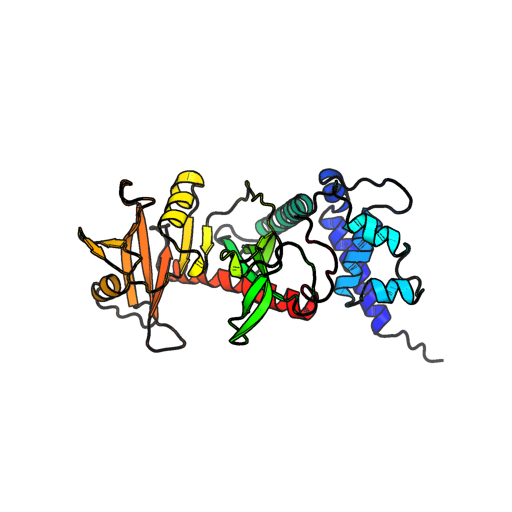 1 77 ? -9.261 4.563 31.577 1.00 82.69 77 LYS A C 1
ATOM 622 O O . LYS A 1 77 ? -8.957 4.042 30.507 1.00 82.69 77 LYS A O 1
ATOM 627 N N . ASN A 1 78 ? -9.203 3.898 32.727 1.00 83.31 78 ASN A N 1
ATOM 628 C CA . ASN A 1 78 ? -8.628 2.554 32.830 1.00 83.31 78 ASN A CA 1
ATOM 629 C C . ASN A 1 78 ? -9.410 1.504 32.032 1.00 83.31 78 ASN A C 1
ATOM 631 O O . ASN A 1 78 ? -8.846 0.485 31.645 1.00 83.31 78 ASN A O 1
ATOM 635 N N . THR A 1 79 ? -10.700 1.719 31.775 1.00 88.56 79 THR A N 1
ATOM 636 C CA . THR A 1 79 ? -11.496 0.836 30.913 1.00 88.56 79 THR A CA 1
ATOM 637 C C . THR A 1 79 ? -11.070 0.973 29.453 1.00 88.56 79 THR A C 1
ATOM 639 O O . THR A 1 79 ? -10.858 -0.040 28.792 1.00 88.56 79 THR A O 1
ATOM 642 N N . ALA A 1 80 ? -10.846 2.202 28.979 1.00 85.69 80 ALA A N 1
ATOM 643 C CA . ALA A 1 80 ? -10.372 2.467 27.621 1.00 85.69 80 ALA A CA 1
ATOM 644 C C . ALA A 1 80 ? -8.993 1.840 27.361 1.00 85.69 80 ALA A C 1
ATOM 646 O O . ALA A 1 80 ? -8.807 1.128 26.378 1.00 85.69 80 ALA A O 1
ATOM 647 N N . TYR A 1 81 ? -8.035 2.053 28.272 1.00 80.00 81 TYR A N 1
ATOM 648 C CA . TYR A 1 81 ? -6.683 1.505 28.121 1.00 80.00 81 TYR A CA 1
ATOM 649 C C . TYR A 1 81 ? -6.652 -0.019 28.205 1.00 80.00 81 TYR A C 1
ATOM 651 O O . TYR A 1 81 ? -5.938 -0.640 27.426 1.00 80.0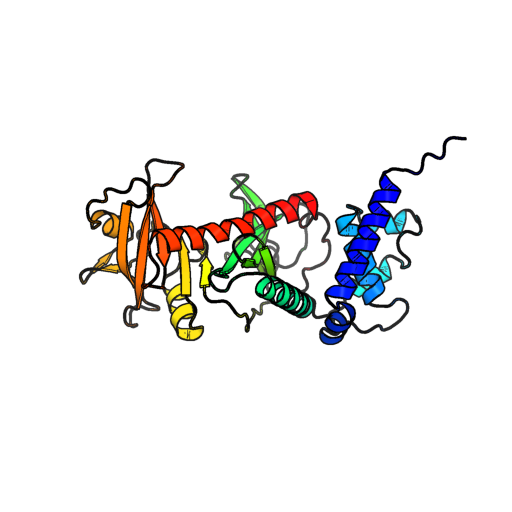0 81 TYR A O 1
ATOM 659 N N . ARG A 1 82 ? -7.435 -0.637 29.100 1.00 82.94 82 ARG A N 1
ATOM 660 C CA . ARG A 1 82 ? -7.552 -2.104 29.145 1.00 82.94 82 ARG A CA 1
ATOM 661 C C . ARG A 1 82 ? -8.140 -2.661 27.854 1.00 82.94 82 ARG A C 1
ATOM 663 O O . ARG A 1 82 ? -7.664 -3.675 27.369 1.00 82.94 82 ARG A O 1
ATOM 670 N N . PHE A 1 83 ? -9.135 -1.984 27.283 1.00 89.19 83 PHE A N 1
ATOM 671 C CA . PHE A 1 83 ? -9.718 -2.376 26.005 1.00 89.19 83 PHE A CA 1
ATOM 672 C C . PHE A 1 83 ? -8.717 -2.265 24.844 1.00 89.19 83 PHE A C 1
ATOM 674 O O . PHE A 1 83 ? -8.582 -3.206 24.070 1.00 89.19 83 PHE A O 1
ATOM 681 N N . LEU A 1 84 ? -7.993 -1.147 24.734 1.00 83.06 84 LEU A N 1
ATOM 682 C CA . LEU A 1 84 ? -7.001 -0.938 23.672 1.00 83.06 84 LEU A CA 1
ATOM 683 C C . LEU A 1 84 ? -5.803 -1.887 23.791 1.00 83.06 84 LEU A C 1
ATOM 685 O O . LEU A 1 84 ? -5.281 -2.338 22.775 1.00 83.06 84 LEU A O 1
ATOM 689 N N . ASN A 1 85 ? -5.398 -2.202 25.024 1.00 76.25 85 ASN A N 1
ATOM 690 C CA . ASN A 1 85 ? -4.190 -2.969 25.304 1.00 76.25 85 ASN A CA 1
ATOM 691 C C . ASN A 1 85 ? -4.445 -4.446 25.657 1.00 76.25 85 ASN A C 1
ATOM 693 O O . ASN A 1 85 ? -3.557 -5.087 26.215 1.00 76.25 85 ASN A O 1
ATOM 697 N N . ASN A 1 86 ? -5.624 -5.006 25.370 1.00 80.62 86 ASN A N 1
ATOM 698 C CA . ASN A 1 86 ? -5.866 -6.426 25.627 1.00 80.62 86 ASN A CA 1
ATOM 699 C C . ASN A 1 86 ? -5.161 -7.287 24.552 1.00 80.62 86 ASN A C 1
ATOM 701 O O . ASN A 1 86 ? -5.520 -7.186 23.377 1.00 80.62 86 ASN A O 1
ATOM 705 N N . PRO A 1 87 ? -4.200 -8.156 24.919 1.00 74.69 87 PRO A N 1
ATOM 706 C CA . PRO A 1 87 ? -3.432 -8.947 23.955 1.00 74.69 87 PRO A CA 1
ATOM 707 C C . PRO A 1 87 ? -4.253 -10.050 23.268 1.00 74.69 87 PRO A C 1
ATOM 709 O O . PRO A 1 87 ? -3.843 -10.565 22.231 1.00 74.69 87 PRO A O 1
ATOM 712 N N . SER A 1 88 ? -5.412 -10.424 23.820 1.00 81.75 88 SER A N 1
ATOM 713 C CA . SER A 1 88 ? -6.308 -11.409 23.197 1.00 81.75 88 SER A CA 1
ATOM 714 C C . SER A 1 88 ? -7.103 -10.837 22.015 1.00 81.75 88 SER A C 1
ATOM 716 O O . SER A 1 88 ? -7.647 -11.592 21.205 1.00 81.75 88 SER A O 1
ATOM 718 N N . TYR A 1 89 ? -7.168 -9.507 21.888 1.00 88.69 89 TYR A N 1
ATOM 719 C CA . TYR A 1 89 ? -7.941 -8.833 20.852 1.00 88.69 89 TYR A CA 1
ATOM 720 C C . TYR A 1 89 ? -7.162 -8.753 19.543 1.00 88.69 89 TYR A C 1
ATOM 722 O O . TYR A 1 89 ? -6.134 -8.087 19.429 1.00 88.69 89 TYR A O 1
ATOM 730 N N . ASN A 1 90 ? -7.694 -9.390 18.502 1.00 85.50 90 ASN A N 1
ATOM 731 C CA . ASN A 1 90 ? -7.047 -9.420 17.199 1.00 85.50 90 ASN A CA 1
ATOM 732 C C . ASN A 1 90 ? -7.470 -8.221 16.335 1.00 85.50 90 ASN A C 1
ATOM 734 O O . ASN A 1 90 ? -8.320 -8.330 15.444 1.00 85.50 90 ASN A O 1
ATOM 738 N N . TRP A 1 91 ? -6.853 -7.068 16.596 1.00 84.00 91 TRP A N 1
ATOM 739 C CA . TRP A 1 91 ? -7.073 -5.820 15.856 1.00 84.00 91 TRP A CA 1
ATOM 740 C C . TRP A 1 91 ? -6.817 -5.954 14.353 1.00 84.00 91 TRP A C 1
ATOM 742 O O . TRP A 1 91 ? -7.589 -5.451 13.535 1.00 84.00 91 TRP A O 1
ATOM 752 N N . ARG A 1 92 ? -5.773 -6.693 13.972 1.00 82.56 92 ARG A N 1
ATOM 753 C CA . ARG A 1 92 ? -5.425 -6.936 12.569 1.00 82.56 92 ARG A CA 1
ATOM 754 C C . ARG A 1 92 ? -6.519 -7.706 11.833 1.00 82.56 92 ARG A C 1
ATOM 756 O O . ARG A 1 92 ? -6.903 -7.333 10.728 1.00 82.56 92 ARG A O 1
ATOM 763 N N . LYS A 1 93 ? -7.044 -8.770 12.445 1.00 86.50 93 LYS A N 1
ATOM 764 C CA . LYS A 1 93 ? -8.159 -9.549 11.893 1.00 86.50 93 LYS A CA 1
ATOM 765 C C . LYS A 1 93 ? -9.432 -8.709 11.824 1.00 86.50 93 LYS A C 1
ATOM 767 O O . LYS A 1 93 ? -10.173 -8.838 10.855 1.00 86.50 93 LYS A O 1
ATOM 772 N N . LEU A 1 94 ? -9.675 -7.837 12.808 1.00 92.06 94 LEU A N 1
ATOM 773 C CA . LEU A 1 94 ? -10.822 -6.925 12.799 1.00 92.06 94 LEU A CA 1
ATOM 774 C C . LEU A 1 94 ? -10.772 -5.981 11.596 1.00 92.06 94 LEU A C 1
ATOM 776 O O . LEU A 1 94 ? -11.753 -5.909 10.857 1.00 92.06 94 LEU A O 1
ATOM 780 N N . LEU A 1 95 ? -9.629 -5.324 11.374 1.00 90.81 95 LEU A N 1
ATOM 781 C CA . LEU A 1 95 ? -9.420 -4.460 10.213 1.00 90.81 95 LEU A CA 1
ATOM 782 C C . LEU A 1 95 ? -9.634 -5.234 8.909 1.00 90.81 95 LEU A C 1
ATOM 784 O O . LEU A 1 95 ? -10.385 -4.789 8.047 1.00 90.81 95 LEU A O 1
ATOM 788 N N . LEU A 1 96 ? -9.045 -6.428 8.801 1.00 88.00 96 LEU A N 1
ATOM 789 C CA . LEU A 1 96 ? -9.169 -7.273 7.618 1.00 88.00 96 LEU A CA 1
ATOM 790 C C . LEU A 1 96 ? -10.627 -7.657 7.317 1.00 88.00 96 LEU A C 1
ATOM 792 O O . LEU A 1 96 ? -11.060 -7.551 6.170 1.00 88.00 96 LEU A O 1
ATOM 796 N N . ILE A 1 97 ? -11.395 -8.087 8.326 1.00 91.56 97 ILE A N 1
ATOM 797 C CA . ILE A 1 97 ? -12.815 -8.435 8.163 1.00 91.56 97 ILE A CA 1
ATOM 798 C C . ILE A 1 97 ? -13.614 -7.212 7.715 1.00 91.56 97 ILE A C 1
ATOM 800 O O . ILE A 1 97 ? -14.377 -7.312 6.754 1.00 91.56 97 ILE A O 1
ATOM 804 N N . LEU A 1 98 ? -13.425 -6.073 8.386 1.00 93.44 98 LEU A N 1
ATOM 805 C CA . LEU A 1 98 ? -14.147 -4.840 8.085 1.00 93.44 98 LEU A CA 1
ATOM 806 C C . LEU A 1 98 ? -13.864 -4.370 6.655 1.00 93.44 98 LEU A C 1
ATOM 808 O O . LEU A 1 98 ? -14.788 -4.144 5.881 1.00 93.44 98 LEU A O 1
ATOM 812 N N . VAL A 1 99 ? -12.589 -4.287 6.276 1.00 92.94 99 VAL A N 1
ATOM 813 C CA . VAL A 1 99 ? -12.181 -3.861 4.933 1.00 92.94 99 VAL A CA 1
ATOM 814 C C . VAL A 1 99 ? -12.698 -4.825 3.872 1.00 92.94 99 VAL A C 1
ATOM 816 O O . VAL A 1 99 ? -13.225 -4.376 2.862 1.00 92.94 99 VAL A O 1
ATOM 819 N N . THR A 1 100 ? -12.653 -6.138 4.115 1.00 91.19 100 THR A N 1
ATOM 820 C CA . THR A 1 100 ? -13.206 -7.131 3.177 1.00 91.19 100 THR A CA 1
ATOM 821 C C . THR A 1 100 ? -14.709 -6.929 2.955 1.00 91.19 100 THR A C 1
ATOM 823 O O . THR A 1 100 ? -15.183 -7.019 1.824 1.00 91.19 100 THR A O 1
ATOM 826 N N . GLN A 1 101 ? -15.472 -6.622 4.010 1.00 92.50 101 GLN A N 1
ATOM 827 C CA . GLN A 1 101 ? -16.910 -6.342 3.905 1.00 92.50 101 GLN A CA 1
ATOM 828 C C . GLN A 1 101 ? -17.200 -5.057 3.122 1.00 92.50 101 GLN A C 1
ATOM 830 O O . GLN A 1 101 ? -18.122 -5.029 2.303 1.00 92.50 101 GLN A O 1
ATOM 835 N N . ILE A 1 102 ? -16.402 -4.011 3.346 1.00 93.56 102 ILE A N 1
ATOM 836 C CA . ILE A 1 102 ? -16.525 -2.746 2.618 1.00 93.56 102 ILE A CA 1
ATOM 837 C C . ILE A 1 102 ? -16.176 -2.957 1.139 1.00 93.56 102 ILE A C 1
ATOM 839 O O . ILE A 1 102 ? -16.974 -2.583 0.285 1.00 93.56 102 ILE A O 1
ATOM 843 N N . ILE A 1 103 ? -15.062 -3.631 0.827 1.00 92.88 103 ILE A N 1
ATOM 844 C CA . ILE A 1 103 ? -14.663 -3.968 -0.553 1.00 92.88 103 ILE A CA 1
ATOM 845 C C . ILE A 1 103 ? -15.767 -4.755 -1.259 1.00 92.88 103 ILE A C 1
ATOM 847 O O . ILE A 1 103 ? -16.122 -4.434 -2.388 1.00 92.88 103 ILE A O 1
ATOM 851 N N . TYR A 1 104 ? -16.348 -5.761 -0.599 1.00 91.31 104 TYR A N 1
ATOM 852 C CA . TYR A 1 104 ? -17.448 -6.539 -1.173 1.00 91.31 104 TYR A CA 1
ATOM 853 C C . TYR A 1 104 ? -18.670 -5.670 -1.500 1.00 91.31 104 TYR A C 1
ATOM 855 O O . TYR A 1 104 ? -19.338 -5.896 -2.504 1.00 91.31 104 TYR A O 1
ATOM 863 N N . THR A 1 105 ? -18.954 -4.667 -0.670 1.00 92.00 105 THR A N 1
ATOM 864 C CA . THR A 1 105 ? -20.050 -3.720 -0.907 1.00 92.00 105 THR A CA 1
ATOM 865 C C . THR A 1 105 ? -19.726 -2.780 -2.067 1.00 92.00 105 THR A C 1
ATOM 867 O O . THR A 1 105 ? -20.571 -2.594 -2.934 1.00 92.00 105 THR A O 1
ATOM 870 N N . ILE A 1 106 ? -18.502 -2.245 -2.129 1.00 91.75 106 ILE A N 1
ATOM 871 C CA . ILE A 1 106 ? -18.044 -1.378 -3.225 1.00 91.75 106 ILE A CA 1
ATOM 872 C C . ILE A 1 106 ? -18.077 -2.131 -4.554 1.00 91.75 106 ILE A C 1
ATOM 874 O O . ILE A 1 106 ? -18.675 -1.638 -5.500 1.00 91.75 106 ILE A O 1
ATOM 878 N N . ASN A 1 107 ? -17.527 -3.347 -4.610 1.00 90.19 107 ASN A N 1
ATOM 879 C CA . ASN A 1 107 ? -17.473 -4.149 -5.836 1.00 90.19 107 ASN A CA 1
ATOM 880 C C . ASN A 1 107 ? -18.860 -4.509 -6.395 1.00 90.19 107 ASN A C 1
ATOM 882 O O . ASN A 1 107 ? -18.980 -4.778 -7.580 1.00 90.19 107 ASN A O 1
ATOM 886 N N . LYS A 1 108 ? -19.916 -4.523 -5.569 1.00 90.62 108 LYS A N 1
ATOM 887 C CA . LYS A 1 108 ? -21.301 -4.688 -6.050 1.00 90.62 108 LYS A CA 1
ATOM 888 C C . LYS A 1 108 ? -21.871 -3.443 -6.720 1.00 90.62 108 LYS A C 1
ATOM 890 O O . LYS A 1 108 ? -22.882 -3.535 -7.406 1.00 90.62 108 LYS A O 1
ATOM 895 N N . LEU A 1 109 ? -21.279 -2.290 -6.440 1.00 91.06 109 LEU A N 1
ATOM 896 C CA . LEU A 1 109 ? -21.705 -0.980 -6.922 1.00 91.06 109 LEU A CA 1
ATOM 897 C C . LEU A 1 109 ? -20.778 -0.455 -8.027 1.00 91.06 109 LEU A C 1
ATOM 899 O O . LEU A 1 109 ? -20.947 0.676 -8.477 1.00 91.06 109 LEU A O 1
ATOM 903 N N . THR A 1 110 ? -19.786 -1.244 -8.442 1.00 88.94 110 THR A N 1
ATOM 904 C CA . THR A 1 110 ? -18.816 -0.891 -9.477 1.00 88.94 110 THR A CA 1
ATOM 905 C C . THR A 1 110 ? -18.789 -1.948 -10.576 1.00 88.94 110 THR A C 1
ATOM 907 O O . THR A 1 110 ? -19.198 -3.090 -10.383 1.00 88.94 110 THR A O 1
ATOM 910 N N . SER A 1 111 ? -18.347 -1.542 -11.761 1.00 86.62 111 SER A N 1
ATOM 911 C CA . SER A 1 111 ? -18.261 -2.385 -12.951 1.00 86.62 111 SER A CA 1
ATOM 912 C C . SER A 1 111 ? -17.038 -3.313 -12.929 1.00 86.62 111 SER A C 1
ATOM 914 O O . SER A 1 111 ? -16.030 -3.023 -12.281 1.00 86.62 111 SER A O 1
ATOM 916 N N . GLU A 1 112 ? -17.108 -4.439 -13.649 1.00 82.69 112 GLU A N 1
ATOM 917 C CA . GLU A 1 112 ? -16.043 -5.461 -13.671 1.00 82.69 112 GLU A CA 1
ATOM 918 C C . GLU A 1 112 ? -14.759 -5.011 -14.390 1.00 82.69 112 GLU A C 1
ATOM 920 O O . GLU A 1 112 ? -13.672 -5.525 -14.118 1.00 82.69 112 GLU A O 1
ATOM 925 N N . ASP A 1 113 ? -14.856 -4.023 -15.282 1.00 83.25 113 ASP A N 1
ATOM 926 C CA . ASP A 1 113 ? -13.711 -3.396 -15.951 1.00 83.25 113 ASP A CA 1
ATOM 927 C C . ASP A 1 113 ? -12.853 -2.561 -14.982 1.00 83.25 113 ASP A C 1
ATOM 929 O O . ASP A 1 113 ? -11.683 -2.268 -15.259 1.00 83.25 113 ASP A O 1
ATOM 933 N N . ARG A 1 114 ? -13.389 -2.225 -13.801 1.00 83.38 114 ARG A N 1
ATOM 934 C CA . ARG A 1 114 ? -12.667 -1.489 -12.770 1.00 83.38 114 ARG A CA 1
ATOM 935 C C . ARG A 1 114 ? -11.578 -2.350 -12.134 1.00 83.38 114 ARG A C 1
ATOM 937 O O . ARG A 1 114 ? -11.811 -3.196 -11.274 1.00 83.38 114 ARG A O 1
ATOM 944 N N . LYS A 1 115 ? -10.332 -2.076 -12.515 1.00 83.94 115 LYS A N 1
ATOM 945 C CA . LYS A 1 115 ? -9.160 -2.791 -11.993 1.00 83.94 115 LYS A CA 1
ATOM 946 C C . LYS A 1 115 ? -8.869 -2.440 -10.533 1.00 83.94 115 LYS A C 1
ATOM 948 O O . LYS A 1 115 ? -8.527 -1.302 -10.220 1.00 83.94 115 LYS A O 1
ATOM 953 N N . ASN A 1 116 ? -8.920 -3.427 -9.651 1.00 89.31 116 ASN A N 1
ATOM 954 C CA . ASN A 1 116 ? -8.559 -3.270 -8.244 1.00 89.31 116 ASN A CA 1
ATOM 955 C C . ASN A 1 116 ? -7.070 -3.563 -8.015 1.00 89.31 116 ASN A C 1
ATOM 957 O O . ASN A 1 116 ? -6.518 -4.506 -8.589 1.00 89.31 116 ASN A O 1
ATOM 961 N N . VAL A 1 117 ? -6.432 -2.791 -7.138 1.00 86.00 117 VAL A N 1
ATOM 962 C CA . VAL A 1 117 ? -4.996 -2.876 -6.847 1.00 86.00 117 VAL A CA 1
ATOM 963 C C . VAL A 1 117 ? -4.732 -3.013 -5.352 1.00 86.00 117 VAL A C 1
ATOM 965 O O . VAL A 1 117 ? -5.485 -2.510 -4.518 1.00 86.00 117 VAL A O 1
ATOM 968 N N . ILE A 1 118 ? -3.630 -3.679 -5.009 1.00 85.69 118 ILE A N 1
ATOM 969 C CA . ILE A 1 118 ? -3.057 -3.651 -3.663 1.00 85.69 118 ILE A CA 1
ATOM 970 C C . ILE A 1 118 ? -1.805 -2.791 -3.691 1.00 85.69 118 ILE A C 1
ATOM 972 O O . ILE A 1 118 ? -0.892 -3.057 -4.460 1.00 85.69 118 ILE A O 1
ATOM 976 N N . ILE A 1 119 ? -1.753 -1.776 -2.841 1.00 83.44 119 ILE A N 1
ATOM 977 C CA . ILE A 1 119 ? -0.650 -0.826 -2.748 1.00 83.44 119 ILE A CA 1
ATOM 978 C C . ILE A 1 119 ? 0.166 -1.144 -1.502 1.00 83.44 119 ILE A C 1
ATOM 980 O O . ILE A 1 119 ? -0.393 -1.284 -0.413 1.00 83.44 119 ILE A O 1
ATOM 984 N N . VAL A 1 120 ? 1.484 -1.242 -1.655 1.00 77.19 120 VAL A N 1
ATOM 985 C CA . VAL A 1 120 ? 2.421 -1.349 -0.535 1.00 77.19 120 VAL A CA 1
ATOM 986 C C . VAL A 1 120 ? 3.293 -0.107 -0.522 1.00 77.19 120 VAL A C 1
ATOM 988 O O . VAL A 1 120 ? 4.098 0.095 -1.429 1.00 77.19 120 VAL A O 1
ATOM 991 N N . ASP A 1 121 ? 3.145 0.703 0.520 1.00 74.56 121 ASP A N 1
ATOM 992 C CA . ASP A 1 121 ? 3.968 1.894 0.710 1.00 74.56 121 ASP A CA 1
ATOM 993 C C . ASP A 1 121 ? 4.228 2.131 2.197 1.00 74.56 121 ASP A C 1
ATOM 995 O O . ASP A 1 121 ? 3.465 1.681 3.059 1.00 74.56 121 ASP A O 1
ATOM 999 N N . ASP A 1 122 ? 5.320 2.816 2.515 1.00 76.69 122 ASP A N 1
ATOM 1000 C CA . ASP A 1 122 ? 5.669 3.155 3.885 1.00 76.69 122 ASP A CA 1
ATOM 1001 C C . ASP A 1 122 ? 5.583 4.652 4.141 1.00 76.69 122 ASP A C 1
ATOM 1003 O O . ASP A 1 122 ? 5.915 5.488 3.308 1.00 76.69 122 ASP A O 1
ATOM 1007 N N . THR A 1 123 ? 5.157 5.007 5.349 1.00 78.31 123 THR A N 1
ATOM 1008 C CA . THR A 1 123 ? 5.187 6.394 5.797 1.00 78.31 123 THR A CA 1
ATOM 1009 C C . THR A 1 123 ? 5.987 6.526 7.076 1.00 78.31 123 THR A C 1
ATOM 1011 O O . THR A 1 123 ? 5.951 5.662 7.957 1.00 78.31 123 THR A O 1
ATOM 1014 N N . LEU A 1 124 ? 6.707 7.638 7.199 1.00 77.81 124 LEU A N 1
ATOM 1015 C CA . LEU A 1 124 ? 7.397 7.981 8.431 1.00 77.81 124 LEU A CA 1
ATOM 1016 C C . LEU A 1 124 ? 6.376 8.249 9.538 1.00 77.81 124 LEU A C 1
ATOM 1018 O O . LEU A 1 124 ? 5.500 9.111 9.412 1.00 77.81 124 LEU A O 1
ATOM 1022 N N . PHE A 1 125 ? 6.536 7.525 10.632 1.00 73.88 125 PHE A N 1
ATOM 1023 C CA . PHE A 1 125 ? 5.796 7.674 11.866 1.00 73.88 125 PHE A CA 1
ATOM 1024 C C . PHE A 1 125 ? 6.698 8.358 12.899 1.00 73.88 125 PHE A C 1
ATOM 1026 O O . PHE A 1 125 ? 7.515 7.714 13.562 1.00 73.88 125 PHE A O 1
ATOM 1033 N N . ASP A 1 126 ? 6.600 9.687 12.959 1.00 74.69 126 ASP A N 1
ATOM 1034 C CA . ASP A 1 126 ? 7.435 10.536 13.815 1.00 74.69 126 ASP A CA 1
ATOM 1035 C C . ASP A 1 126 ? 7.128 10.295 15.305 1.00 74.69 126 ASP A C 1
ATOM 1037 O O . ASP A 1 126 ? 5.975 10.321 15.738 1.00 74.69 126 ASP A O 1
ATOM 1041 N N . ARG A 1 127 ? 8.190 10.066 16.085 1.00 69.81 127 ARG A N 1
ATOM 1042 C CA . ARG A 1 127 ? 8.210 9.902 17.543 1.00 69.81 127 ARG A CA 1
ATOM 1043 C C . ARG A 1 127 ? 9.351 10.698 18.183 1.00 69.81 127 ARG A C 1
ATOM 1045 O O . ARG A 1 127 ? 9.968 10.253 19.147 1.00 69.81 127 ARG A O 1
ATOM 1052 N N . ASN A 1 128 ? 9.630 11.896 17.679 1.00 68.00 128 ASN A N 1
ATOM 1053 C CA . ASN A 1 128 ? 10.745 12.747 18.102 1.00 68.00 128 ASN A CA 1
ATOM 1054 C C . ASN A 1 128 ? 10.768 13.038 19.609 1.00 68.00 128 ASN A C 1
ATOM 1056 O O . ASN A 1 128 ? 11.841 13.187 20.193 1.00 68.00 128 ASN A O 1
ATOM 1060 N N . ARG A 1 129 ? 9.595 13.075 20.251 1.00 69.44 129 ARG A N 1
ATOM 1061 C CA . ARG A 1 129 ? 9.451 13.302 21.699 1.00 69.44 129 ARG A CA 1
ATOM 1062 C C . ARG A 1 129 ? 9.554 12.025 22.542 1.00 69.44 129 ARG A C 1
ATOM 1064 O O . ARG A 1 129 ? 9.643 12.113 23.763 1.00 69.44 129 ARG A O 1
ATOM 1071 N N . SER A 1 130 ? 9.534 10.848 21.922 1.00 65.19 130 SER A N 1
ATOM 1072 C CA . SER A 1 130 ? 9.529 9.565 22.623 1.00 65.19 130 SER A CA 1
ATOM 1073 C C . SER A 1 130 ? 10.947 9.097 22.962 1.00 65.19 130 SER A C 1
ATOM 1075 O O . SER A 1 130 ? 11.876 9.235 22.162 1.00 65.19 130 SER A O 1
ATOM 1077 N N . LYS A 1 131 ? 11.114 8.530 24.165 1.00 59.03 131 LYS A N 1
ATOM 1078 C CA . LYS A 1 131 ? 12.400 8.002 24.661 1.00 59.03 131 LYS A CA 1
ATOM 1079 C C . LYS A 1 131 ? 12.488 6.470 24.604 1.00 59.03 131 LYS A C 1
ATOM 1081 O O . LYS A 1 131 ? 13.576 5.954 24.385 1.00 59.03 131 LYS A O 1
ATOM 1086 N N . SER A 1 132 ? 11.362 5.773 24.744 1.00 55.25 132 SER A N 1
ATOM 1087 C CA . SER A 1 132 ? 11.273 4.309 24.837 1.00 55.25 132 SER A CA 1
ATOM 1088 C C . SER A 1 132 ? 10.003 3.813 24.134 1.00 55.25 132 SER A C 1
ATOM 1090 O O . SER A 1 132 ? 8.928 3.758 24.723 1.00 55.25 132 SER A O 1
ATOM 1092 N N . VAL A 1 133 ? 10.115 3.512 22.839 1.00 55.47 133 VAL A N 1
ATOM 1093 C CA . VAL A 1 133 ? 9.036 2.938 22.015 1.00 55.47 133 VAL A CA 1
ATOM 1094 C C . VAL A 1 133 ? 9.635 1.761 21.256 1.00 55.47 133 VAL A C 1
ATOM 1096 O O . VAL A 1 133 ? 10.704 1.904 20.668 1.00 55.47 133 VAL A O 1
ATOM 1099 N N . GLU A 1 134 ? 8.973 0.605 21.274 1.00 48.78 134 GLU A N 1
ATOM 1100 C CA . GLU A 1 134 ? 9.412 -0.571 20.513 1.00 48.78 134 GLU A CA 1
ATOM 1101 C C . GLU A 1 134 ? 9.671 -0.194 19.048 1.00 48.78 134 GLU A C 1
ATOM 1103 O O . GLU A 1 134 ? 8.961 0.653 18.508 1.00 48.78 134 GLU A O 1
ATOM 1108 N N . LEU A 1 135 ? 10.694 -0.782 18.414 1.00 56.56 135 LEU A N 1
ATOM 1109 C CA . LEU A 1 135 ? 11.116 -0.491 17.038 1.00 56.56 135 LEU A CA 1
ATOM 1110 C C . LEU A 1 135 ? 11.610 0.953 16.760 1.00 56.56 135 LEU A C 1
ATOM 1112 O O . LEU A 1 135 ? 11.959 1.245 15.609 1.00 56.56 135 LEU A O 1
ATOM 1116 N N . LEU A 1 136 ? 11.688 1.850 17.755 1.00 67.69 136 LEU A N 1
ATOM 1117 C CA . LEU A 1 136 ? 12.150 3.233 17.568 1.00 67.69 136 LEU A CA 1
ATOM 1118 C C . LEU A 1 136 ? 13.542 3.271 16.926 1.00 67.69 136 LEU A C 1
ATOM 1120 O O . LEU A 1 136 ? 14.460 2.568 17.344 1.00 67.69 136 LEU A O 1
ATOM 1124 N N . ALA A 1 137 ? 13.711 4.110 15.908 1.00 73.00 137 ALA A N 1
ATOM 1125 C CA . ALA A 1 137 ? 14.962 4.246 15.179 1.00 73.00 137 ALA A CA 1
ATOM 1126 C C . ALA A 1 137 ? 15.228 5.697 14.765 1.00 73.00 137 ALA A C 1
ATOM 1128 O O . ALA A 1 137 ? 14.321 6.530 14.720 1.00 73.00 137 ALA A O 1
ATOM 1129 N N . ARG A 1 138 ? 16.483 6.000 14.414 1.00 76.56 138 ARG A N 1
ATOM 1130 C CA . ARG A 1 138 ? 16.816 7.218 13.658 1.00 76.56 138 ARG A CA 1
ATOM 1131 C C . ARG A 1 138 ? 16.486 6.974 12.188 1.00 76.56 138 ARG A C 1
ATOM 1133 O O . ARG A 1 138 ? 17.186 6.218 11.510 1.00 76.56 138 ARG A O 1
ATOM 1140 N N . VAL A 1 139 ? 15.419 7.604 11.710 1.00 72.69 139 VAL A N 1
ATOM 1141 C CA . VAL A 1 139 ? 14.922 7.485 10.335 1.00 72.69 139 VAL A CA 1
ATOM 1142 C C . VAL A 1 139 ? 15.169 8.804 9.615 1.00 72.69 139 VAL A C 1
ATOM 1144 O O . VAL A 1 139 ? 14.972 9.873 10.187 1.00 72.69 139 VAL A O 1
ATOM 1147 N N . PHE A 1 140 ? 15.645 8.731 8.375 1.00 74.75 140 PHE A N 1
ATOM 1148 C CA . PHE A 1 140 ? 15.779 9.918 7.542 1.00 74.75 140 PHE A CA 1
ATOM 1149 C C . PHE A 1 140 ? 14.406 10.311 7.002 1.00 74.75 140 PHE A C 1
ATOM 1151 O O . PHE A 1 140 ? 13.737 9.499 6.362 1.00 74.75 140 PHE A O 1
ATOM 1158 N N . ASP A 1 141 ? 13.994 11.541 7.276 1.00 75.50 141 ASP A N 1
ATOM 1159 C CA . ASP A 1 141 ? 12.813 12.147 6.694 1.00 75.50 141 ASP A CA 1
ATOM 1160 C C . ASP A 1 141 ? 13.186 12.820 5.371 1.00 75.50 141 ASP A C 1
ATOM 1162 O O . ASP A 1 141 ? 13.943 13.791 5.338 1.00 75.50 141 ASP A O 1
ATOM 1166 N N . HIS A 1 142 ? 12.647 12.295 4.273 1.00 68.25 142 HIS A N 1
ATOM 1167 C CA . HIS A 1 142 ? 12.873 12.836 2.938 1.00 68.25 142 HIS A CA 1
ATOM 1168 C C . HIS A 1 142 ? 12.131 14.155 2.695 1.00 68.25 142 HIS A C 1
ATOM 1170 O O . HIS A 1 142 ? 12.520 14.885 1.793 1.00 68.25 142 HIS A O 1
ATOM 1176 N N . THR A 1 143 ? 11.100 14.476 3.486 1.00 69.38 143 THR A N 1
ATOM 1177 C CA . THR A 1 143 ? 10.354 15.734 3.353 1.00 69.38 143 THR A CA 1
ATOM 1178 C C . THR A 1 143 ? 11.088 16.891 4.022 1.00 69.38 143 THR A C 1
ATOM 1180 O O . THR A 1 143 ? 11.179 17.972 3.452 1.00 69.38 143 THR A O 1
ATOM 1183 N N . THR A 1 144 ? 11.641 16.678 5.220 1.00 73.50 144 THR A N 1
ATOM 1184 C CA . THR A 1 144 ? 12.376 17.725 5.958 1.00 73.50 144 THR A CA 1
ATOM 1185 C C . THR A 1 144 ? 13.894 17.658 5.787 1.00 73.50 144 THR A C 1
ATOM 1187 O O . THR A 1 144 ? 14.604 18.519 6.306 1.00 73.50 144 THR A O 1
ATOM 1190 N N . HIS A 1 145 ? 14.405 16.647 5.074 1.00 75.62 145 HIS A N 1
ATOM 1191 C CA . HIS A 1 145 ? 15.833 16.366 4.887 1.00 75.62 145 HIS A CA 1
ATOM 1192 C C . HIS A 1 145 ? 16.619 16.227 6.204 1.00 75.62 145 HIS A C 1
ATOM 1194 O O . HIS A 1 145 ? 17.795 16.588 6.290 1.00 75.62 145 HIS A O 1
ATOM 1200 N N . ARG A 1 146 ? 15.985 15.695 7.255 1.00 79.50 146 ARG A N 1
ATOM 1201 C CA . ARG A 1 146 ? 16.582 15.541 8.591 1.00 79.50 146 ARG A CA 1
ATOM 1202 C C . ARG A 1 146 ? 16.376 14.137 9.137 1.00 79.50 146 ARG A C 1
ATOM 1204 O O . ARG A 1 146 ? 15.430 13.440 8.789 1.00 79.50 146 ARG A O 1
ATOM 1211 N N . PHE A 1 147 ? 17.262 13.715 10.035 1.00 77.69 147 PHE A N 1
ATOM 1212 C CA . PHE A 1 147 ? 17.036 12.500 10.812 1.00 77.69 147 PHE A CA 1
ATOM 1213 C C . PHE A 1 147 ? 16.115 12.798 11.989 1.00 77.69 147 PHE A C 1
ATOM 1215 O O . PHE A 1 147 ? 16.422 13.655 12.815 1.00 77.69 147 PHE A O 1
ATOM 1222 N N . VAL A 1 148 ? 15.036 12.033 12.095 1.00 79.12 148 VAL A N 1
ATOM 1223 C CA . VAL A 1 148 ? 14.084 12.090 13.205 1.00 79.12 148 VAL A CA 1
ATOM 1224 C C . VAL A 1 148 ? 14.069 10.764 13.961 1.00 79.12 148 VAL A C 1
ATOM 1226 O O . VAL A 1 148 ? 14.451 9.721 13.419 1.00 79.12 148 VAL A O 1
ATOM 1229 N N . LYS A 1 149 ? 13.634 10.780 15.222 1.00 77.31 149 LYS A N 1
ATOM 1230 C CA . LYS A 1 149 ? 13.304 9.545 15.942 1.00 77.31 149 LYS A CA 1
ATOM 1231 C C . LYS A 1 149 ? 11.907 9.114 15.522 1.00 77.31 149 LYS A C 1
ATOM 1233 O O . LYS A 1 149 ? 10.964 9.893 15.621 1.00 77.31 149 LYS A O 1
ATOM 1238 N N . GLY A 1 150 ? 11.766 7.885 15.056 1.00 75.31 150 GLY A N 1
ATOM 1239 C CA . GLY A 1 150 ? 10.497 7.393 14.543 1.00 75.31 150 GLY A CA 1
ATOM 1240 C C . GLY A 1 150 ? 10.587 5.967 14.038 1.00 75.31 150 GLY A C 1
ATOM 1241 O O . GLY A 1 150 ? 11.556 5.253 14.298 1.00 75.31 150 GLY A O 1
ATOM 1242 N N . LEU A 1 151 ? 9.551 5.568 13.315 1.00 74.31 151 LEU A N 1
ATOM 1243 C CA . LEU A 1 151 ? 9.402 4.252 12.706 1.00 74.31 151 LEU A CA 1
ATOM 1244 C C . LEU A 1 151 ? 8.917 4.403 11.269 1.00 74.31 151 LEU A C 1
ATOM 1246 O O . LEU A 1 151 ? 8.334 5.427 10.921 1.00 74.31 151 LEU A O 1
ATOM 1250 N N . LYS A 1 152 ? 9.101 3.376 10.441 1.00 73.25 152 LYS A N 1
ATOM 1251 C CA . LYS A 1 152 ? 8.416 3.296 9.147 1.00 73.25 152 LYS A CA 1
ATOM 1252 C C . LYS A 1 152 ? 7.159 2.456 9.314 1.00 73.25 152 LYS A C 1
ATOM 1254 O O . LYS A 1 152 ? 7.251 1.288 9.673 1.00 73.25 152 LYS A O 1
ATOM 1259 N N . MET A 1 153 ? 5.987 3.036 9.087 1.00 78.19 153 MET A N 1
ATOM 1260 C CA . MET A 1 153 ? 4.735 2.284 9.053 1.00 78.19 153 MET A CA 1
ATOM 1261 C C . MET A 1 153 ? 4.514 1.786 7.626 1.00 78.19 153 MET A C 1
ATOM 1263 O O . MET A 1 153 ? 4.089 2.556 6.766 1.00 78.19 153 MET A O 1
ATOM 1267 N N . LEU A 1 154 ? 4.815 0.511 7.380 1.00 75.69 154 LEU A N 1
ATOM 1268 C CA . LEU A 1 154 ? 4.515 -0.151 6.115 1.00 75.69 154 LEU A CA 1
ATOM 1269 C C . LEU A 1 154 ? 3.023 -0.449 6.064 1.00 75.69 154 LEU A C 1
ATOM 1271 O O . LEU A 1 154 ? 2.511 -1.188 6.904 1.00 75.69 154 LEU A O 1
ATOM 1275 N N . THR A 1 155 ? 2.337 0.118 5.086 1.00 80.44 155 THR A N 1
ATOM 1276 C CA . THR A 1 155 ? 0.891 -0.004 4.925 1.00 80.44 155 THR A CA 1
ATOM 1277 C C . THR A 1 155 ? 0.582 -0.783 3.661 1.00 80.44 155 THR A C 1
ATOM 1279 O O . THR A 1 155 ? 1.138 -0.530 2.596 1.00 80.44 155 THR A O 1
ATOM 1282 N N . LEU A 1 156 ? -0.317 -1.746 3.807 1.00 81.62 156 LEU A N 1
ATOM 1283 C CA . LEU A 1 156 ? -0.930 -2.506 2.738 1.00 81.62 156 LEU A CA 1
ATOM 1284 C C . LEU A 1 156 ? -2.330 -1.937 2.525 1.00 81.62 156 LEU A C 1
ATOM 1286 O O . LEU A 1 156 ? -3.183 -2.069 3.402 1.00 81.62 156 LEU A O 1
ATOM 1290 N N . GLY A 1 157 ? -2.561 -1.290 1.393 1.00 87.62 157 GLY A N 1
ATOM 1291 C CA . GLY A 1 157 ? -3.843 -0.700 1.026 1.00 87.62 157 GLY A CA 1
ATOM 1292 C C . GLY A 1 157 ? -4.495 -1.425 -0.138 1.00 87.62 157 GLY A C 1
ATOM 1293 O O . GLY A 1 157 ? -3.804 -1.963 -0.992 1.00 87.62 157 GLY A O 1
ATOM 1294 N N . TRP A 1 158 ? -5.818 -1.419 -0.188 1.00 92.75 158 TRP A N 1
ATOM 1295 C CA . TRP A 1 158 ? -6.591 -1.756 -1.376 1.00 92.75 158 TRP A CA 1
ATOM 1296 C C . TRP A 1 158 ? -7.095 -0.461 -2.004 1.00 92.75 158 TRP A C 1
ATOM 1298 O O . TRP A 1 158 ? -7.523 0.437 -1.276 1.00 92.75 158 TRP A O 1
ATOM 1308 N N . SER A 1 159 ? -7.051 -0.365 -3.330 1.00 92.06 159 SER A N 1
ATOM 1309 C CA . SER A 1 159 ? -7.680 0.730 -4.060 1.00 92.06 159 SER A CA 1
ATOM 1310 C C . SER A 1 159 ? -8.358 0.246 -5.336 1.00 92.06 159 SER A C 1
ATOM 1312 O O . SER A 1 159 ? -7.877 -0.663 -6.011 1.00 92.06 159 SER A O 1
ATOM 1314 N N . ASP A 1 160 ? -9.460 0.897 -5.689 1.00 89.81 160 ASP A N 1
ATOM 1315 C CA . ASP A 1 160 ? -10.124 0.771 -6.985 1.00 89.81 160 ASP A CA 1
ATOM 1316 C C . ASP A 1 160 ? -9.838 1.970 -7.921 1.00 89.81 160 ASP A C 1
ATOM 1318 O O . ASP A 1 160 ? -10.355 2.026 -9.041 1.00 89.81 160 ASP A O 1
ATOM 1322 N N . GLY A 1 161 ? -9.000 2.918 -7.485 1.00 86.12 161 GLY A N 1
ATOM 1323 C CA . GLY A 1 161 ? -8.657 4.175 -8.161 1.00 86.12 161 GLY A CA 1
ATOM 1324 C C . GLY A 1 161 ? -9.514 5.390 -7.777 1.00 86.12 161 GLY A C 1
ATOM 1325 O O . GLY A 1 161 ? -9.298 6.464 -8.323 1.00 86.12 161 GLY A O 1
ATOM 1326 N N . ASN A 1 162 ? -10.491 5.235 -6.878 1.00 88.31 162 ASN A N 1
ATOM 1327 C CA . ASN A 1 162 ? -11.270 6.341 -6.288 1.00 88.31 162 ASN A CA 1
ATOM 1328 C C . ASN A 1 162 ? -11.404 6.194 -4.768 1.00 88.31 162 ASN A C 1
ATOM 1330 O O . ASN A 1 162 ? -11.536 7.179 -4.049 1.00 88.31 162 ASN A O 1
ATOM 1334 N N . THR A 1 163 ? -11.421 4.953 -4.278 1.00 89.94 163 THR A N 1
ATOM 1335 C CA . THR A 1 163 ? -11.513 4.622 -2.860 1.00 89.94 163 THR A CA 1
ATOM 1336 C C . THR A 1 163 ? -10.248 3.911 -2.423 1.00 89.94 163 THR A C 1
ATOM 1338 O O . THR A 1 163 ? -9.831 2.950 -3.061 1.00 89.94 163 THR A O 1
ATOM 1341 N N . PHE A 1 164 ? -9.693 4.331 -1.288 1.00 91.25 164 PHE A N 1
ATOM 1342 C CA . PHE A 1 164 ? -8.570 3.666 -0.637 1.00 91.25 164 PHE A CA 1
ATOM 1343 C C . PHE A 1 164 ? -8.985 3.088 0.713 1.00 91.25 164 PHE A C 1
ATOM 1345 O O . PHE A 1 164 ? -9.571 3.789 1.540 1.00 91.25 164 PHE A O 1
ATOM 1352 N N . LEU A 1 165 ? -8.631 1.827 0.964 1.00 91.44 165 LEU A N 1
ATOM 1353 C CA . LEU A 1 165 ? -8.897 1.139 2.226 1.00 91.44 165 LEU A CA 1
ATOM 1354 C C . LEU A 1 165 ? -7.604 0.528 2.790 1.00 91.44 165 LEU A C 1
ATOM 1356 O O . LEU A 1 165 ? -7.017 -0.343 2.143 1.00 91.44 165 LEU A O 1
ATOM 1360 N N . PRO A 1 166 ? -7.148 0.923 3.995 1.00 89.19 166 PRO A N 1
ATOM 1361 C CA . PRO A 1 166 ? -5.977 0.319 4.623 1.00 89.19 166 PRO A CA 1
ATOM 1362 C C . PRO A 1 166 ? -6.316 -1.095 5.102 1.00 89.19 166 PRO A C 1
ATOM 1364 O O . PRO A 1 166 ? -7.108 -1.277 6.019 1.00 89.19 166 PRO A O 1
ATOM 1367 N N . VAL A 1 167 ? -5.708 -2.109 4.496 1.00 86.38 167 VAL A N 1
ATOM 1368 C CA . VAL A 1 167 ? -6.001 -3.524 4.765 1.00 86.38 167 VAL A CA 1
ATOM 1369 C C . VAL A 1 167 ? -5.187 -4.056 5.939 1.00 86.38 167 VAL A C 1
ATOM 1371 O O . VAL A 1 167 ? -5.675 -4.833 6.758 1.00 86.38 167 VAL A O 1
ATOM 1374 N N . ALA A 1 168 ? -3.919 -3.664 6.005 1.00 79.12 168 ALA A N 1
ATOM 1375 C CA . ALA A 1 168 ? -3.018 -4.028 7.083 1.00 79.12 168 ALA A CA 1
ATOM 1376 C C . ALA A 1 168 ? -1.901 -2.995 7.194 1.00 79.12 168 ALA A C 1
ATOM 1378 O O . ALA A 1 168 ? -1.573 -2.300 6.236 1.00 79.12 168 ALA A O 1
ATOM 1379 N N . PHE A 1 169 ? -1.266 -2.945 8.354 1.00 78.62 169 PHE A N 1
ATOM 1380 C CA . PHE A 1 169 ? -0.032 -2.202 8.542 1.00 78.62 169 PHE A CA 1
ATOM 1381 C C . PHE A 1 169 ? 0.943 -3.019 9.387 1.00 78.62 169 PHE A C 1
ATOM 1383 O O . PHE A 1 169 ? 0.563 -3.963 10.085 1.00 78.62 169 PHE A O 1
ATOM 1390 N N . SER A 1 170 ? 2.219 -2.678 9.275 1.00 68.12 170 SER A N 1
ATOM 1391 C CA . SER A 1 170 ? 3.294 -3.188 10.112 1.00 68.12 170 SER A CA 1
ATOM 1392 C C . SER A 1 170 ? 4.224 -2.038 10.444 1.00 68.12 170 SER A C 1
ATOM 1394 O O . SER A 1 170 ? 4.649 -1.294 9.561 1.00 68.12 170 SER A O 1
ATOM 1396 N N . MET A 1 171 ? 4.586 -1.917 11.714 1.00 69.38 171 MET A N 1
ATOM 1397 C CA . MET A 1 171 ? 5.641 -1.001 12.122 1.00 69.38 171 MET A CA 1
ATOM 1398 C C . MET A 1 171 ? 6.992 -1.647 11.814 1.00 69.38 171 MET A C 1
ATOM 1400 O O . MET A 1 171 ? 7.200 -2.828 12.086 1.00 69.38 171 MET A O 1
ATOM 1404 N N . LEU A 1 172 ? 7.901 -0.887 11.213 1.00 66.38 172 LEU A N 1
ATOM 1405 C CA . LEU A 1 172 ? 9.238 -1.322 10.835 1.00 66.38 172 LEU A CA 1
ATOM 1406 C C . LEU A 1 172 ? 10.280 -0.431 11.511 1.00 66.38 172 LEU A C 1
ATOM 1408 O O . LEU A 1 172 ? 10.211 0.801 11.446 1.00 66.38 172 LEU A O 1
ATOM 1412 N N . SER A 1 173 ? 11.279 -1.072 12.117 1.00 60.75 173 SER A N 1
ATOM 1413 C CA . SER A 1 173 ? 12.489 -0.397 12.587 1.00 60.75 173 SER A CA 1
ATOM 1414 C C . SER A 1 173 ? 13.516 -0.242 11.458 1.00 60.75 173 SER A C 1
ATOM 1416 O O . SER A 1 173 ? 13.364 -0.778 10.358 1.00 60.75 173 SER A O 1
ATOM 1418 N N . SER A 1 174 ? 14.605 0.476 11.732 1.00 65.00 174 SER A N 1
ATOM 1419 C CA . SER A 1 174 ? 15.716 0.601 10.790 1.00 65.00 174 SER A CA 1
ATOM 1420 C C . SER A 1 174 ? 16.386 -0.754 10.527 1.00 65.00 174 SER A C 1
ATOM 1422 O O . SER A 1 174 ? 16.796 -1.466 11.447 1.00 65.00 174 SER A O 1
ATOM 1424 N N . GLN A 1 175 ? 16.615 -1.056 9.246 1.00 58.62 175 GLN A N 1
ATOM 1425 C CA . GLN A 1 175 ? 17.405 -2.218 8.822 1.00 58.62 175 GLN A CA 1
ATOM 1426 C C . GLN A 1 175 ? 18.841 -2.169 9.372 1.00 58.62 175 GLN A C 1
ATOM 1428 O O . GLN A 1 175 ? 19.410 -3.194 9.741 1.00 58.62 175 GLN A O 1
ATOM 1433 N N . ARG A 1 176 ? 19.426 -0.968 9.483 1.00 63.28 176 ARG A N 1
ATOM 1434 C CA . ARG A 1 176 ? 20.761 -0.770 10.064 1.00 63.28 176 ARG A CA 1
ATOM 1435 C C . ARG A 1 176 ? 20.680 -0.823 11.587 1.00 63.28 176 ARG A C 1
ATOM 1437 O O . ARG A 1 176 ? 20.034 0.046 12.172 1.00 63.28 176 ARG A O 1
ATOM 1444 N N . SER A 1 177 ? 21.377 -1.781 12.201 1.00 61.50 177 SER A N 1
ATOM 1445 C CA . SER A 1 177 ? 21.430 -1.982 13.660 1.00 61.50 177 SER A CA 1
ATOM 1446 C C . SER A 1 177 ? 21.852 -0.731 14.418 1.00 61.50 177 SER A C 1
ATOM 1448 O O . SER A 1 177 ? 21.163 -0.334 15.345 1.00 61.50 177 SER A O 1
ATOM 1450 N N . LYS A 1 178 ? 22.886 -0.031 13.938 1.00 69.50 178 LYS A N 1
ATOM 1451 C CA . LYS A 1 178 ? 23.373 1.236 14.514 1.00 69.50 178 LYS A CA 1
ATOM 1452 C C . LYS A 1 178 ? 22.327 2.356 14.625 1.00 69.50 178 LYS A C 1
ATOM 1454 O O . LYS A 1 178 ? 22.548 3.334 15.326 1.00 69.50 178 LYS A O 1
ATOM 1459 N N . ASN A 1 179 ? 21.223 2.247 13.886 1.00 71.19 179 ASN A N 1
ATOM 1460 C CA . ASN A 1 179 ? 20.142 3.227 13.895 1.00 71.19 179 ASN A CA 1
ATOM 1461 C C . ASN A 1 179 ? 18.926 2.754 14.710 1.00 71.19 179 ASN A C 1
ATOM 1463 O O . ASN A 1 179 ? 17.988 3.539 14.849 1.00 71.19 179 ASN A O 1
ATOM 1467 N N . ARG A 1 180 ? 18.902 1.504 15.199 1.00 67.06 180 ARG A N 1
ATOM 1468 C CA . ARG A 1 180 ? 17.831 0.977 16.053 1.00 67.06 180 ARG A CA 1
ATOM 1469 C C . ARG A 1 180 ? 18.078 1.397 17.496 1.00 67.06 180 ARG A C 1
ATOM 1471 O O . ARG A 1 180 ? 19.190 1.275 17.993 1.00 67.06 180 ARG A O 1
ATOM 1478 N N . LEU A 1 181 ? 17.036 1.906 18.139 1.00 62.03 181 LEU A N 1
ATOM 1479 C CA . LEU A 1 181 ? 17.031 2.262 19.556 1.00 62.03 181 LEU A CA 1
ATOM 1480 C C . LEU A 1 181 ? 16.289 1.201 20.392 1.00 62.03 181 LEU A C 1
ATOM 1482 O O . LEU A 1 181 ? 16.514 1.138 21.596 1.00 62.03 181 LEU A O 1
ATOM 1486 N N . CYS A 1 182 ? 15.438 0.367 19.769 1.00 46.03 182 CYS A N 1
ATOM 1487 C CA . CYS A 1 182 ? 14.713 -0.757 20.386 1.00 46.03 182 CYS A CA 1
ATOM 1488 C C . CYS A 1 182 ? 14.555 -1.943 19.393 1.00 46.03 182 CYS A C 1
ATOM 1490 O O . CYS A 1 182 ? 14.517 -1.717 18.179 1.00 46.03 182 CYS A O 1
ATOM 1492 N N . ASP A 1 183 ? 14.453 -3.182 19.897 1.00 38.00 183 ASP A N 1
ATOM 1493 C CA . ASP A 1 183 ? 14.433 -4.438 19.110 1.00 38.00 183 ASP A CA 1
ATOM 1494 C C . ASP A 1 183 ? 13.061 -4.816 18.498 1.00 38.00 183 ASP A C 1
ATOM 1496 O O . ASP A 1 183 ? 12.079 -4.093 18.665 1.00 38.00 183 ASP A O 1
ATOM 1500 N N . ILE A 1 184 ? 13.030 -5.901 17.699 1.00 41.22 184 ILE A N 1
ATOM 1501 C CA . ILE A 1 184 ? 11.976 -6.266 16.728 1.00 41.22 184 ILE A CA 1
ATOM 1502 C C . ILE A 1 184 ? 11.288 -7.608 17.063 1.00 41.22 184 ILE A C 1
ATOM 1504 O O . ILE A 1 184 ? 11.981 -8.589 17.317 1.00 41.22 184 ILE A O 1
ATOM 1508 N N . ASN A 1 185 ? 9.958 -7.700 16.886 1.00 33.28 185 ASN A N 1
ATOM 1509 C CA . ASN A 1 185 ? 9.184 -8.956 16.809 1.00 33.28 185 ASN A CA 1
ATOM 1510 C C . ASN A 1 185 ? 8.314 -8.976 15.516 1.00 33.28 185 ASN A C 1
ATOM 1512 O O . ASN A 1 185 ? 7.679 -7.972 15.202 1.00 33.28 185 ASN A O 1
ATOM 1516 N N . GLN A 1 186 ? 8.312 -10.048 14.697 1.00 33.41 186 GLN A N 1
ATOM 1517 C CA . GLN A 1 186 ? 7.761 -10.028 13.311 1.00 33.41 186 GLN A CA 1
ATOM 1518 C C . GLN A 1 186 ? 6.835 -11.207 12.934 1.00 33.41 186 GLN A C 1
ATOM 1520 O O . GLN A 1 186 ? 7.244 -12.358 13.066 1.00 33.41 186 GLN A O 1
ATOM 1525 N N . LYS A 1 187 ? 5.667 -10.921 12.305 1.00 30.70 187 LYS A N 1
ATOM 1526 C CA . LYS A 1 187 ? 4.871 -11.819 11.410 1.00 30.70 187 LYS A CA 1
ATOM 1527 C C . LYS A 1 187 ? 4.063 -11.025 10.341 1.00 30.70 187 LYS A C 1
ATOM 1529 O O . LYS A 1 187 ? 3.513 -9.973 10.652 1.00 30.70 187 LYS A O 1
ATOM 1534 N N . ILE A 1 188 ? 3.934 -11.516 9.087 1.00 36.44 188 ILE A N 1
ATOM 1535 C CA . ILE A 1 188 ? 3.208 -10.847 7.958 1.00 36.44 188 ILE A CA 1
ATOM 1536 C C . ILE A 1 188 ? 2.134 -11.748 7.272 1.00 36.44 188 ILE A C 1
ATOM 1538 O O . ILE A 1 188 ? 2.190 -12.968 7.368 1.00 36.44 188 ILE A O 1
ATOM 1542 N N . VAL A 1 189 ? 1.126 -11.094 6.646 1.00 37.25 189 VAL A N 1
ATOM 1543 C CA . VAL A 1 189 ? -0.186 -11.538 6.085 1.00 37.25 189 VAL A CA 1
ATOM 1544 C C . VAL A 1 189 ? -0.125 -12.615 4.976 1.00 37.25 189 VAL A C 1
ATOM 1546 O O . VAL A 1 189 ? 0.734 -12.552 4.103 1.00 37.25 189 VAL A O 1
ATOM 1549 N N . LYS A 1 190 ? -1.144 -13.496 4.927 1.00 39.31 190 LYS A N 1
ATOM 1550 C CA . LYS A 1 190 ? -1.617 -14.256 3.743 1.00 39.31 190 LYS A CA 1
ATOM 1551 C C . LYS A 1 190 ? -3.126 -13.993 3.514 1.00 39.31 190 LYS A C 1
ATOM 1553 O O . LYS A 1 190 ? -3.843 -13.842 4.499 1.00 39.31 190 LYS A O 1
ATOM 1558 N N . GLY A 1 191 ? -3.605 -13.992 2.258 1.00 49.91 191 GLY A N 1
ATOM 1559 C CA . GLY A 1 191 ? -5.034 -14.217 1.934 1.00 49.91 191 GLY A CA 1
ATOM 1560 C C . GLY A 1 191 ? -5.878 -13.076 1.331 1.00 49.91 191 GLY A C 1
ATOM 1561 O O . GLY A 1 191 ? -7.083 -13.072 1.560 1.00 49.91 191 GLY A O 1
ATOM 1562 N N . LEU A 1 192 ? -5.315 -12.122 0.574 1.00 51.59 192 LEU A N 1
ATOM 1563 C CA . LEU A 1 192 ? -6.102 -11.023 -0.024 1.00 51.59 192 LEU A CA 1
ATOM 1564 C C . LEU A 1 192 ? -6.450 -11.233 -1.511 1.00 51.59 192 LEU A C 1
ATOM 1566 O O . LEU A 1 192 ? -5.561 -11.584 -2.294 1.00 51.59 192 LEU A O 1
ATOM 1570 N N . PRO A 1 193 ? -7.705 -10.965 -1.930 1.00 55.12 193 PRO A N 1
ATOM 1571 C CA . PRO A 1 193 ? -8.113 -11.026 -3.328 1.00 55.12 193 PRO A CA 1
ATOM 1572 C C . PRO A 1 193 ? -7.748 -9.727 -4.065 1.00 55.12 193 PRO A C 1
ATOM 1574 O O . PRO A 1 193 ? -8.440 -8.719 -3.963 1.00 55.12 193 PRO A O 1
ATOM 1577 N N . ALA A 1 194 ? -6.661 -9.752 -4.832 1.00 57.53 194 ALA A N 1
ATOM 1578 C CA . ALA A 1 194 ? -6.316 -8.697 -5.787 1.00 57.53 194 ALA A CA 1
ATOM 1579 C C . ALA A 1 194 ? -5.625 -9.280 -7.018 1.00 57.53 194 ALA A C 1
ATOM 1581 O O . ALA A 1 194 ? -5.030 -10.352 -6.914 1.00 57.53 194 ALA A O 1
ATOM 1582 N N . GLN A 1 195 ? -5.714 -8.605 -8.165 1.00 66.81 195 GLN A N 1
ATOM 1583 C CA . GLN A 1 195 ? -5.041 -9.029 -9.401 1.00 66.81 195 GLN A CA 1
ATOM 1584 C C . GLN A 1 195 ? -3.620 -8.452 -9.490 1.00 66.81 195 GLN A C 1
ATOM 1586 O O . GLN A 1 195 ? -2.690 -9.178 -9.843 1.00 66.81 195 GLN A O 1
ATOM 1591 N N . TYR A 1 196 ? -3.444 -7.193 -9.067 1.00 70.69 196 TYR A N 1
ATOM 1592 C CA . TYR A 1 196 ? -2.178 -6.463 -9.144 1.00 70.69 196 TYR A CA 1
ATOM 1593 C C . TYR A 1 196 ? -1.664 -6.024 -7.768 1.00 70.69 196 TYR A C 1
ATOM 1595 O O . TYR A 1 196 ? -2.440 -5.631 -6.891 1.00 70.69 196 TYR A O 1
ATOM 1603 N N . ILE A 1 197 ? -0.341 -6.044 -7.611 1.00 70.81 197 ILE A N 1
ATOM 1604 C CA . ILE A 1 197 ? 0.405 -5.484 -6.481 1.00 70.81 197 ILE A CA 1
ATOM 1605 C C . ILE A 1 197 ? 1.240 -4.302 -6.985 1.00 70.81 197 ILE A C 1
ATOM 1607 O O . ILE A 1 197 ? 2.000 -4.439 -7.942 1.00 70.81 197 ILE A O 1
ATOM 1611 N N . LEU A 1 198 ? 1.118 -3.151 -6.327 1.00 67.38 198 LEU A N 1
ATOM 1612 C CA . LEU A 1 198 ? 1.838 -1.924 -6.646 1.00 67.38 198 LEU A CA 1
ATOM 1613 C C . LEU A 1 198 ? 2.959 -1.665 -5.638 1.00 67.38 198 LEU A C 1
ATOM 1615 O O . LEU A 1 198 ? 2.710 -1.633 -4.429 1.00 67.38 198 LEU A O 1
ATOM 1619 N N . PHE A 1 199 ? 4.173 -1.428 -6.145 1.00 68.81 199 PHE A N 1
ATOM 1620 C CA . PHE A 1 199 ? 5.331 -1.025 -5.339 1.00 68.81 199 PHE A CA 1
ATOM 1621 C C . PHE A 1 199 ? 5.887 0.328 -5.758 1.00 68.81 199 PHE A C 1
ATOM 1623 O O . PHE A 1 199 ? 6.025 0.608 -6.949 1.00 68.81 199 PHE A O 1
ATOM 1630 N N . ASP A 1 200 ? 6.346 1.101 -4.777 1.00 67.44 200 ASP A N 1
ATOM 1631 C CA . ASP A 1 200 ? 7.331 2.144 -5.039 1.00 67.44 200 ASP A CA 1
ATOM 1632 C C . ASP A 1 200 ? 8.707 1.539 -5.402 1.00 67.44 200 ASP A C 1
ATOM 1634 O O . ASP A 1 200 ? 9.051 0.399 -5.069 1.00 67.44 200 ASP A O 1
ATOM 1638 N N . SER A 1 201 ? 9.525 2.349 -6.065 1.00 62.22 201 SER A N 1
ATOM 1639 C CA . SER A 1 201 ? 10.891 2.077 -6.509 1.00 62.22 201 SER A CA 1
ATOM 1640 C C . SER A 1 201 ? 11.833 1.532 -5.439 1.00 62.22 201 SER A C 1
ATOM 1642 O O . SER A 1 201 ? 12.785 0.820 -5.769 1.00 62.22 201 SER A O 1
ATOM 1644 N N . TRP A 1 202 ? 11.568 1.801 -4.160 1.00 52.31 202 TRP A N 1
ATOM 1645 C CA . TRP A 1 202 ? 12.327 1.236 -3.044 1.00 52.31 202 TRP A CA 1
ATOM 1646 C C . TRP A 1 202 ? 12.160 -0.277 -2.886 1.00 52.31 202 TRP A C 1
ATOM 1648 O O . TRP A 1 202 ? 13.046 -0.921 -2.325 1.00 52.31 202 TRP A O 1
ATOM 1658 N N . TYR A 1 203 ? 11.060 -0.846 -3.382 1.00 59.03 203 TYR A N 1
ATOM 1659 C CA . TYR A 1 203 ? 10.728 -2.266 -3.246 1.00 59.03 203 TYR A CA 1
ATOM 1660 C C . TYR A 1 203 ? 10.847 -3.044 -4.568 1.00 59.03 203 TYR A C 1
ATOM 1662 O O . TYR A 1 203 ? 10.731 -4.272 -4.570 1.00 59.03 203 TYR A O 1
ATOM 1670 N N . ALA A 1 204 ? 11.144 -2.354 -5.674 1.00 74.44 204 ALA A N 1
ATOM 1671 C CA . ALA A 1 204 ? 11.205 -2.887 -7.036 1.00 74.44 204 ALA A CA 1
ATOM 1672 C C . ALA A 1 204 ? 12.491 -3.693 -7.338 1.00 74.44 204 ALA A C 1
ATOM 1674 O O . ALA A 1 204 ? 13.214 -3.431 -8.302 1.00 74.44 204 ALA A O 1
ATOM 1675 N N . PHE A 1 205 ? 12.811 -4.681 -6.498 1.00 78.00 205 PHE A N 1
ATOM 1676 C CA . PHE A 1 205 ? 13.946 -5.578 -6.720 1.00 78.00 205 PHE A CA 1
ATOM 1677 C C . PHE A 1 205 ? 13.536 -6.795 -7.565 1.00 78.00 205 PHE A C 1
ATOM 1679 O O . PHE A 1 205 ? 12.545 -7.444 -7.218 1.00 78.00 205 PHE A O 1
ATOM 1686 N N . PRO A 1 206 ? 14.323 -7.192 -8.588 1.00 82.44 206 PRO A N 1
ATOM 1687 C CA . PRO A 1 206 ? 14.013 -8.342 -9.447 1.00 82.44 206 PRO A CA 1
ATOM 1688 C C . PRO A 1 206 ? 13.681 -9.627 -8.681 1.00 82.44 206 PRO A C 1
ATOM 1690 O O . PRO A 1 206 ? 12.718 -10.312 -9.011 1.00 82.44 206 PRO A O 1
ATOM 1693 N N . ALA A 1 207 ? 14.418 -9.915 -7.603 1.00 75.81 207 ALA A N 1
ATOM 1694 C CA . ALA A 1 207 ? 14.173 -11.095 -6.780 1.00 75.81 207 ALA A CA 1
ATOM 1695 C C . ALA A 1 207 ? 12.828 -11.056 -6.040 1.00 75.81 207 ALA A C 1
ATOM 1697 O O . ALA A 1 207 ? 12.163 -12.083 -5.910 1.00 75.81 207 ALA A O 1
ATOM 1698 N N . THR A 1 208 ? 12.410 -9.874 -5.577 1.00 71.19 208 THR A N 1
ATOM 1699 C CA . THR A 1 208 ? 11.110 -9.675 -4.927 1.00 71.19 208 THR A CA 1
ATOM 1700 C C . THR A 1 208 ? 9.973 -9.843 -5.928 1.00 71.19 208 THR A C 1
ATOM 1702 O O . THR A 1 208 ? 9.000 -10.526 -5.619 1.00 71.19 208 THR A O 1
ATOM 1705 N N . ILE A 1 209 ? 10.115 -9.255 -7.120 1.00 77.88 209 ILE A N 1
ATOM 1706 C CA . ILE A 1 209 ? 9.118 -9.325 -8.195 1.00 77.88 209 ILE A CA 1
ATOM 1707 C C . ILE A 1 209 ? 8.954 -10.776 -8.663 1.00 77.88 209 ILE A C 1
ATOM 1709 O O . ILE A 1 209 ? 7.840 -11.291 -8.646 1.00 77.88 209 ILE A O 1
ATOM 1713 N N . ALA A 1 210 ? 10.058 -11.467 -8.971 1.00 82.69 210 ALA A N 1
ATOM 1714 C CA . ALA A 1 210 ? 10.041 -12.873 -9.377 1.00 82.69 210 ALA A CA 1
ATOM 1715 C C . ALA A 1 210 ? 9.350 -13.764 -8.334 1.00 82.69 210 ALA A C 1
ATOM 1717 O O . ALA A 1 210 ? 8.465 -14.542 -8.675 1.00 82.69 210 ALA A O 1
ATOM 1718 N N . ARG A 1 211 ? 9.655 -13.570 -7.042 1.00 75.31 211 ARG A N 1
ATOM 1719 C CA . ARG A 1 211 ? 8.997 -14.300 -5.948 1.00 75.31 211 ARG A CA 1
ATOM 1720 C C . ARG A 1 211 ? 7.478 -14.099 -5.931 1.00 75.31 211 ARG A C 1
ATOM 1722 O O . ARG A 1 211 ? 6.743 -15.027 -5.619 1.00 75.31 211 ARG A O 1
ATOM 1729 N N . ILE A 1 212 ? 6.992 -12.894 -6.227 1.00 73.19 212 ILE A N 1
ATOM 1730 C CA . ILE A 1 212 ? 5.551 -12.603 -6.236 1.00 73.19 212 ILE A CA 1
ATOM 1731 C C . ILE A 1 212 ? 4.848 -13.313 -7.391 1.00 73.19 212 ILE A C 1
ATOM 1733 O O . ILE A 1 212 ? 3.793 -13.916 -7.185 1.00 73.19 212 ILE A O 1
ATOM 1737 N N . ILE A 1 213 ? 5.458 -13.287 -8.576 1.00 79.88 213 ILE A N 1
ATOM 1738 C CA . ILE A 1 213 ? 4.953 -13.996 -9.753 1.00 79.88 213 ILE A CA 1
ATOM 1739 C C . ILE A 1 213 ? 4.915 -15.504 -9.475 1.00 79.88 213 ILE A C 1
ATOM 1741 O O . ILE A 1 213 ? 3.882 -16.144 -9.655 1.00 79.88 213 ILE A O 1
ATOM 1745 N N . GLU A 1 214 ? 6.027 -16.070 -9.002 1.00 80.75 214 GLU A N 1
ATOM 1746 C CA . GLU A 1 214 ? 6.201 -17.509 -8.801 1.00 80.75 214 GLU A CA 1
ATOM 1747 C C . GLU A 1 214 ? 5.308 -18.055 -7.680 1.00 80.75 214 GLU A C 1
ATOM 1749 O O . GLU A 1 214 ? 4.540 -18.992 -7.924 1.00 80.75 214 GLU A O 1
ATOM 1754 N N . ASP A 1 215 ? 5.387 -17.456 -6.485 1.00 74.31 215 ASP A N 1
ATOM 1755 C CA . ASP A 1 215 ? 4.818 -18.014 -5.253 1.00 74.31 215 ASP A CA 1
ATOM 1756 C C . ASP A 1 215 ? 3.354 -17.582 -5.037 1.00 74.31 215 ASP A C 1
ATOM 1758 O O . ASP A 1 215 ? 2.579 -18.311 -4.416 1.00 74.31 215 ASP A O 1
ATOM 1762 N N . PHE A 1 216 ? 2.960 -16.394 -5.518 1.00 68.94 216 PHE A N 1
ATOM 1763 C CA . PHE A 1 216 ? 1.640 -15.806 -5.234 1.00 68.94 216 PHE A CA 1
ATOM 1764 C C . PHE A 1 216 ? 0.730 -15.688 -6.461 1.00 68.94 216 PHE A C 1
ATOM 1766 O O . PHE A 1 216 ? -0.458 -15.403 -6.288 1.00 68.94 216 PHE A O 1
ATOM 1773 N N . LYS A 1 217 ? 1.255 -15.916 -7.675 1.00 79.94 217 LYS A N 1
ATOM 1774 C CA . LYS A 1 217 ? 0.508 -15.833 -8.945 1.00 79.94 217 LYS A CA 1
ATOM 1775 C C . LYS A 1 217 ? -0.248 -14.504 -9.094 1.00 79.94 217 LYS A C 1
ATOM 1777 O O . LYS A 1 217 ? -1.429 -14.479 -9.433 1.00 79.94 217 LYS A O 1
ATOM 1782 N N . LYS A 1 218 ? 0.425 -13.395 -8.766 1.00 77.38 218 LYS A N 1
ATOM 1783 C CA . LYS A 1 218 ? -0.100 -12.023 -8.878 1.00 77.38 218 LYS A CA 1
ATOM 1784 C C . LYS A 1 218 ? 0.741 -11.206 -9.846 1.00 77.38 218 LYS A C 1
ATOM 1786 O O . LYS A 1 218 ? 1.957 -11.394 -9.896 1.00 77.38 218 LYS A O 1
ATOM 1791 N N . HIS A 1 219 ? 0.107 -10.263 -10.538 1.00 84.75 219 HIS A N 1
ATOM 1792 C CA . HIS A 1 219 ? 0.834 -9.295 -11.348 1.00 84.75 219 HIS A CA 1
ATOM 1793 C C . HIS A 1 219 ? 1.410 -8.181 -10.472 1.00 84.75 219 HIS A C 1
ATOM 1795 O O . HIS A 1 219 ? 0.834 -7.812 -9.447 1.00 84.75 219 HIS A O 1
ATOM 1801 N N . VAL A 1 220 ? 2.556 -7.640 -10.871 1.00 83.81 220 VAL A N 1
ATOM 1802 C CA . VAL A 1 220 ? 3.215 -6.513 -10.212 1.00 83.81 220 VAL A CA 1
ATOM 1803 C C . VAL A 1 220 ? 3.319 -5.360 -11.193 1.00 83.81 220 VAL A C 1
ATOM 1805 O O . VAL A 1 220 ? 3.728 -5.563 -12.334 1.00 83.81 220 VAL A O 1
ATOM 1808 N N . VAL A 1 221 ? 3.002 -4.153 -10.723 1.00 88.50 221 VAL A N 1
ATOM 1809 C CA . VAL A 1 221 ? 3.336 -2.910 -11.424 1.00 88.50 221 VAL A CA 1
ATOM 1810 C C . VAL A 1 221 ? 4.121 -2.006 -10.479 1.00 88.50 221 VAL A C 1
ATOM 1812 O O . VAL A 1 221 ? 3.684 -1.728 -9.364 1.00 88.50 221 VAL A O 1
ATOM 1815 N N . CYS A 1 222 ? 5.309 -1.559 -10.877 1.00 84.12 222 CYS A N 1
ATOM 1816 C CA . CYS A 1 222 ? 6.164 -0.766 -9.995 1.00 84.12 222 CYS A CA 1
ATOM 1817 C C . CYS A 1 222 ? 7.085 0.186 -10.747 1.00 84.12 222 CYS A C 1
ATOM 1819 O O . CYS A 1 222 ? 7.586 -0.143 -11.820 1.00 84.12 222 CYS A O 1
ATOM 1821 N N . MET A 1 223 ? 7.386 1.337 -10.151 1.00 88.88 223 MET A N 1
ATOM 1822 C CA . MET A 1 223 ? 8.409 2.235 -10.685 1.00 88.88 223 MET A CA 1
ATOM 1823 C C . MET A 1 223 ? 9.807 1.654 -10.452 1.00 88.88 223 MET A C 1
ATOM 1825 O O . MET A 1 223 ? 10.088 1.096 -9.396 1.00 88.88 223 MET A O 1
ATOM 1829 N N . LEU A 1 224 ? 10.706 1.796 -11.423 1.00 88.19 224 LEU A N 1
ATOM 1830 C CA . LEU A 1 224 ? 12.084 1.322 -11.334 1.00 88.19 224 LEU A CA 1
ATOM 1831 C C . LEU A 1 224 ? 13.043 2.451 -10.967 1.00 88.19 224 LEU A C 1
ATOM 1833 O O . LEU A 1 224 ? 12.938 3.580 -11.446 1.00 88.19 224 LEU A O 1
ATOM 1837 N N . LYS A 1 225 ? 14.055 2.119 -10.161 1.00 84.56 225 LYS A N 1
ATOM 1838 C CA . LYS A 1 225 ? 15.156 3.034 -9.855 1.00 84.56 225 LYS A CA 1
ATOM 1839 C C . LYS A 1 225 ? 16.292 2.868 -10.859 1.00 84.56 225 LYS A C 1
ATOM 1841 O O . LYS A 1 225 ? 16.786 1.763 -11.077 1.00 84.56 225 LYS A O 1
ATOM 1846 N N . LYS A 1 226 ? 16.795 3.987 -11.385 1.00 90.75 226 LYS A N 1
ATOM 1847 C CA . LYS A 1 226 ? 18.032 4.020 -12.178 1.00 90.75 226 LYS A CA 1
ATOM 1848 C C . LYS A 1 226 ? 19.204 3.583 -11.296 1.00 90.75 226 LYS A C 1
ATOM 1850 O O . LYS A 1 226 ? 19.626 4.311 -10.398 1.00 90.75 226 LYS A O 1
ATOM 1855 N N . SER A 1 227 ? 19.719 2.382 -11.532 1.00 87.31 227 SER A N 1
ATOM 1856 C CA . SER A 1 227 ? 20.844 1.813 -10.791 1.00 87.31 227 SER A CA 1
ATOM 1857 C C . SER A 1 227 ? 21.759 1.047 -11.734 1.00 87.31 227 SER A C 1
ATOM 1859 O O . SER A 1 227 ? 21.281 0.266 -12.547 1.00 87.31 227 SER A O 1
ATOM 1861 N N . SER A 1 228 ? 23.072 1.220 -11.583 1.00 89.00 228 SER A N 1
ATOM 1862 C CA . SER A 1 228 ? 24.080 0.403 -12.274 1.00 89.00 228 SER A CA 1
ATOM 1863 C C . SER A 1 228 ? 24.221 -1.005 -11.687 1.00 89.00 228 SER A C 1
ATOM 1865 O O . SER A 1 228 ? 24.935 -1.832 -12.236 1.00 89.00 228 SER A O 1
ATOM 1867 N N . ARG A 1 229 ? 23.572 -1.290 -10.550 1.00 86.44 229 ARG A N 1
ATOM 1868 C CA . ARG A 1 229 ? 23.651 -2.594 -9.871 1.00 86.44 229 ARG A CA 1
ATOM 1869 C C . ARG A 1 229 ? 22.515 -3.536 -10.261 1.00 86.44 229 ARG A C 1
ATOM 1871 O O . ARG A 1 229 ? 22.650 -4.747 -10.105 1.00 86.44 229 ARG A O 1
ATOM 1878 N N . ILE A 1 230 ? 21.400 -2.991 -10.743 1.00 87.44 230 ILE A N 1
ATOM 1879 C CA . ILE A 1 230 ? 20.227 -3.761 -11.161 1.00 87.44 230 ILE A CA 1
ATOM 1880 C C . ILE A 1 230 ? 20.302 -3.937 -12.675 1.00 87.44 230 ILE A C 1
ATOM 1882 O O . ILE A 1 230 ? 20.391 -2.951 -13.401 1.00 87.44 230 ILE A O 1
ATOM 1886 N N . HIS A 1 231 ? 20.272 -5.189 -13.122 1.00 93.12 231 HIS A N 1
ATOM 1887 C CA . HIS A 1 231 ? 20.411 -5.561 -14.526 1.00 93.12 231 HIS A CA 1
ATOM 1888 C C . HIS A 1 231 ? 19.177 -6.326 -14.994 1.00 93.12 231 HIS A C 1
ATOM 1890 O O . HIS A 1 231 ? 18.600 -7.100 -14.226 1.00 93.12 231 HIS A O 1
ATOM 1896 N N . PHE A 1 232 ? 18.839 -6.145 -16.263 1.00 96.25 232 PHE A N 1
ATOM 1897 C CA . PHE A 1 232 ? 17.756 -6.824 -16.962 1.00 96.25 232 PHE A CA 1
ATOM 1898 C C . PHE A 1 232 ? 18.328 -7.524 -18.192 1.00 96.25 232 PHE A C 1
ATOM 1900 O O . PHE A 1 232 ? 19.304 -7.049 -18.775 1.00 96.25 232 PHE A O 1
ATOM 1907 N N . PHE A 1 233 ? 17.749 -8.662 -18.551 1.00 96.62 233 PHE A N 1
ATOM 1908 C CA . PHE A 1 233 ? 18.169 -9.442 -19.705 1.00 96.62 233 PHE A CA 1
ATOM 1909 C C . PHE A 1 233 ? 17.456 -8.943 -20.961 1.00 96.62 233 PHE A C 1
ATOM 1911 O O . PHE A 1 233 ? 16.231 -8.985 -21.030 1.00 96.62 233 PHE A O 1
ATOM 1918 N N . TYR A 1 234 ? 18.212 -8.463 -21.940 1.00 96.75 234 TYR A N 1
ATOM 1919 C CA . TYR A 1 234 ? 17.691 -7.969 -23.210 1.00 96.75 234 TYR A CA 1
ATOM 1920 C C . TYR A 1 234 ? 18.717 -8.239 -24.313 1.00 96.75 234 TYR A C 1
ATOM 1922 O O . TYR A 1 234 ? 19.914 -8.058 -24.091 1.00 96.75 234 TYR A O 1
ATOM 1930 N N . ASN A 1 235 ? 18.268 -8.720 -25.476 1.00 93.12 235 ASN A N 1
ATOM 1931 C CA . ASN A 1 235 ? 19.123 -9.060 -26.625 1.00 93.12 235 ASN A CA 1
ATOM 1932 C C . ASN A 1 235 ? 20.371 -9.891 -26.257 1.00 93.12 235 ASN A C 1
ATOM 1934 O O . ASN A 1 235 ? 21.487 -9.597 -26.678 1.00 93.12 235 ASN A O 1
ATOM 1938 N N . GLY A 1 236 ? 20.193 -10.919 -25.421 1.00 92.75 236 GLY A N 1
ATOM 1939 C CA . GLY A 1 236 ? 21.273 -11.829 -25.021 1.00 92.75 236 GLY A CA 1
ATOM 1940 C C . GLY A 1 236 ? 22.221 -11.292 -23.941 1.00 92.75 236 GLY A C 1
ATOM 1941 O O . GLY A 1 236 ? 23.119 -12.018 -23.517 1.00 92.75 236 GLY A O 1
ATOM 1942 N N . GLN A 1 237 ? 22.031 -10.064 -23.450 1.00 95.19 237 GLN A N 1
ATOM 1943 C CA . GLN A 1 237 ? 22.928 -9.434 -22.478 1.00 95.19 237 GLN A CA 1
ATOM 1944 C C . GLN A 1 237 ? 22.199 -8.929 -21.230 1.00 95.19 237 GLN A C 1
ATOM 1946 O O . GLN A 1 237 ? 21.040 -8.522 -21.269 1.00 95.19 237 GLN A O 1
ATOM 1951 N N . TRP A 1 238 ? 22.904 -8.936 -20.094 1.00 95.62 238 TRP A N 1
ATOM 1952 C CA . TRP A 1 238 ? 22.438 -8.329 -18.847 1.00 95.62 238 TRP A CA 1
ATOM 1953 C C . TRP A 1 238 ? 22.909 -6.880 -18.772 1.00 95.62 238 TRP A C 1
ATOM 1955 O O . TRP A 1 238 ? 24.104 -6.631 -18.642 1.00 95.62 238 TRP A O 1
ATOM 1965 N N . MET A 1 239 ? 21.979 -5.929 -18.798 1.00 96.62 239 MET A N 1
ATOM 1966 C CA . MET A 1 239 ? 22.304 -4.502 -18.849 1.00 96.62 239 MET A CA 1
ATOM 1967 C C . MET A 1 239 ? 21.432 -3.664 -17.901 1.00 96.62 239 MET A C 1
ATOM 1969 O O . MET A 1 239 ? 20.313 -4.067 -17.566 1.00 96.62 239 MET A O 1
ATOM 1973 N N . PRO A 1 240 ? 21.931 -2.518 -17.405 1.00 97.12 240 PRO A N 1
ATOM 1974 C CA . PRO A 1 240 ? 21.165 -1.657 -16.517 1.00 97.12 240 PRO A CA 1
ATOM 1975 C C . PRO A 1 240 ? 20.134 -0.825 -17.287 1.00 97.12 240 PRO A C 1
ATOM 1977 O O . PRO A 1 240 ? 20.231 -0.611 -18.493 1.00 97.12 240 PRO A O 1
ATOM 1980 N N . LEU A 1 241 ? 19.173 -0.270 -16.548 1.00 95.62 241 LEU A N 1
ATOM 1981 C CA . LEU A 1 241 ? 18.028 0.467 -17.093 1.00 95.62 241 LEU A CA 1
ATOM 1982 C C . LEU A 1 241 ? 18.403 1.630 -18.032 1.00 95.62 241 LEU A C 1
ATOM 1984 O O . LEU A 1 241 ? 17.681 1.915 -18.980 1.00 95.62 241 LEU A O 1
ATOM 1988 N N . LYS A 1 242 ? 19.534 2.302 -17.777 1.00 96.12 242 LYS A N 1
ATOM 1989 C CA . LYS A 1 242 ? 20.022 3.391 -18.639 1.00 96.12 242 LYS A CA 1
ATOM 1990 C C . LYS A 1 242 ? 20.469 2.899 -20.015 1.00 96.12 242 LYS A C 1
ATOM 1992 O O . LYS A 1 242 ? 20.292 3.629 -20.979 1.00 96.12 242 LYS A O 1
ATOM 1997 N N . GLU A 1 243 ? 21.041 1.700 -20.099 1.00 96.69 243 GLU A N 1
ATOM 1998 C CA . GLU A 1 243 ? 21.445 1.120 -21.383 1.00 96.69 243 GLU A CA 1
ATOM 1999 C C . GLU A 1 243 ? 20.224 0.599 -22.142 1.00 96.69 243 GLU A C 1
ATOM 2001 O O . GLU A 1 243 ? 20.127 0.843 -23.336 1.00 96.69 243 GLU A O 1
ATOM 2006 N N . LEU A 1 244 ? 19.234 0.018 -21.449 1.00 96.38 244 LEU A N 1
ATOM 2007 C CA . LEU A 1 244 ? 17.944 -0.337 -22.062 1.00 96.38 244 LEU A CA 1
ATOM 2008 C C . LEU A 1 244 ? 17.258 0.877 -22.693 1.00 96.38 244 LEU A C 1
ATOM 2010 O O . LEU A 1 244 ? 16.773 0.790 -23.811 1.00 96.38 244 LEU A O 1
ATOM 2014 N N . TYR A 1 245 ? 17.255 2.020 -22.001 1.00 95.62 245 TYR A N 1
ATOM 2015 C CA . TYR A 1 245 ? 16.656 3.250 -22.523 1.00 95.62 245 TYR A CA 1
ATOM 2016 C C . TYR A 1 245 ? 17.278 3.689 -23.860 1.00 95.62 245 TYR A C 1
ATOM 2018 O O . TYR A 1 245 ? 16.575 4.190 -24.729 1.00 95.62 245 TYR A O 1
ATOM 2026 N N . LYS A 1 246 ? 18.586 3.475 -24.058 1.00 94.69 246 LYS A N 1
ATOM 2027 C CA . LYS A 1 246 ? 19.261 3.794 -25.329 1.00 94.69 246 LYS A CA 1
ATOM 2028 C C . LYS A 1 246 ? 18.873 2.851 -26.471 1.00 94.69 246 LYS A C 1
ATOM 2030 O O . LYS A 1 246 ? 19.086 3.201 -27.623 1.00 94.69 246 LYS A O 1
ATOM 2035 N N . GLN A 1 247 ? 18.340 1.672 -26.153 1.00 94.19 247 GLN A N 1
ATOM 2036 C CA . GLN A 1 247 ? 17.879 0.676 -27.125 1.00 94.19 247 GLN A CA 1
ATOM 2037 C C . GLN A 1 247 ? 16.420 0.904 -27.548 1.00 94.19 247 GLN A C 1
ATOM 2039 O O . GLN A 1 247 ? 15.864 0.082 -28.276 1.00 94.19 247 GLN A O 1
ATOM 2044 N N . LEU A 1 248 ? 15.771 1.968 -27.059 1.00 92.25 248 LEU A N 1
ATOM 2045 C CA . LEU A 1 248 ? 14.389 2.259 -27.413 1.00 92.25 248 LEU A CA 1
ATOM 2046 C C . LEU A 1 248 ? 14.269 2.658 -28.888 1.00 92.25 248 LEU A C 1
ATOM 2048 O O . LEU A 1 248 ? 15.074 3.462 -29.369 1.00 92.25 248 LEU A O 1
ATOM 2052 N N . PRO A 1 249 ? 13.239 2.162 -29.595 1.00 86.44 249 PRO A N 1
ATOM 2053 C CA . PRO A 1 249 ? 12.876 2.720 -30.886 1.00 86.44 249 PRO A CA 1
ATOM 2054 C C . PRO A 1 249 ? 12.424 4.176 -30.720 1.00 86.44 249 PRO A C 1
ATOM 2056 O O . PRO A 1 249 ? 11.985 4.599 -29.648 1.00 86.44 249 PRO A O 1
ATOM 2059 N N . GLN A 1 250 ? 12.519 4.954 -31.796 1.00 77.75 250 GLN A N 1
ATOM 2060 C CA . GLN A 1 250 ? 12.082 6.345 -31.784 1.00 77.75 250 GLN A CA 1
ATOM 2061 C C . GLN A 1 250 ? 10.563 6.415 -31.555 1.00 77.75 250 GLN A C 1
ATOM 2063 O O . GLN A 1 250 ? 9.790 5.859 -32.331 1.00 77.75 250 GLN A O 1
ATOM 2068 N N . SER A 1 251 ? 10.142 7.092 -30.485 1.00 79.12 251 SER A N 1
ATOM 2069 C CA . SER A 1 251 ? 8.726 7.301 -30.165 1.00 79.12 251 SER A CA 1
ATOM 2070 C C . SER A 1 251 ? 8.233 8.649 -30.684 1.00 79.12 251 SER A C 1
ATOM 2072 O O . SER A 1 251 ? 8.942 9.655 -30.610 1.00 79.12 251 SER A O 1
ATOM 2074 N N . THR A 1 252 ? 6.996 8.675 -31.177 1.00 73.31 252 THR A N 1
ATOM 2075 C CA . THR A 1 252 ? 6.264 9.898 -31.538 1.00 73.31 252 THR A CA 1
ATOM 2076 C C . THR A 1 252 ? 5.381 10.420 -30.398 1.00 73.31 252 THR A C 1
ATOM 2078 O O . THR A 1 252 ? 4.830 11.515 -30.506 1.00 73.31 252 THR A O 1
ATOM 2081 N N . ASP A 1 253 ? 5.227 9.663 -29.306 1.00 84.12 253 ASP A N 1
ATOM 2082 C CA . ASP A 1 253 ? 4.421 10.051 -28.146 1.00 84.12 253 ASP A CA 1
ATOM 2083 C C . ASP A 1 253 ? 5.241 10.931 -27.180 1.00 84.12 253 ASP A C 1
ATOM 2085 O O . ASP A 1 253 ? 6.371 10.614 -26.806 1.00 84.12 253 ASP A O 1
ATOM 2089 N N . LYS A 1 254 ? 4.665 12.067 -26.762 1.00 79.19 254 LYS A N 1
ATOM 2090 C CA . LYS A 1 254 ? 5.317 13.031 -25.854 1.00 79.19 254 LYS A CA 1
ATOM 2091 C C . LYS A 1 254 ? 5.450 12.507 -24.416 1.00 79.19 254 LYS A C 1
ATOM 2093 O O . LYS A 1 254 ? 6.382 12.879 -23.698 1.00 79.19 254 LYS A O 1
ATOM 2098 N N . ASN A 1 255 ? 4.509 11.676 -23.978 1.00 87.06 255 ASN A N 1
ATOM 2099 C CA . ASN A 1 255 ? 4.428 11.129 -22.628 1.00 87.06 255 ASN A CA 1
ATOM 2100 C C . ASN A 1 255 ? 5.092 9.752 -22.524 1.00 87.06 255 ASN A C 1
ATOM 2102 O O . ASN A 1 255 ? 5.743 9.482 -21.514 1.00 87.06 255 ASN A O 1
ATOM 2106 N N . ILE A 1 256 ? 4.944 8.899 -23.540 1.00 92.31 256 ILE A N 1
ATOM 2107 C CA . ILE A 1 256 ? 5.498 7.539 -23.568 1.00 92.31 256 ILE A CA 1
ATOM 2108 C C . ILE A 1 256 ? 6.705 7.505 -24.505 1.00 92.31 256 ILE A C 1
ATOM 2110 O O . ILE A 1 256 ? 6.584 7.566 -25.725 1.00 92.31 256 ILE A O 1
ATOM 2114 N N . ARG A 1 257 ? 7.901 7.372 -23.931 1.00 91.69 257 ARG A N 1
ATOM 2115 C CA . ARG A 1 257 ? 9.156 7.346 -24.699 1.00 91.69 257 ARG A CA 1
ATOM 2116 C C . ARG A 1 257 ? 9.418 5.998 -25.369 1.00 91.69 257 ARG A C 1
ATOM 2118 O O . ARG A 1 257 ? 10.228 5.935 -26.283 1.00 91.69 257 ARG A O 1
ATOM 2125 N N . GLY A 1 258 ? 8.739 4.944 -24.924 1.00 93.62 258 GLY A N 1
ATOM 2126 C CA . GLY A 1 258 ? 8.748 3.617 -25.534 1.00 93.62 258 GLY A CA 1
ATOM 2127 C C . GLY A 1 258 ? 8.607 2.507 -24.495 1.00 93.62 258 GLY A C 1
ATOM 2128 O O . GLY A 1 258 ? 8.565 2.765 -23.290 1.00 93.62 258 GLY A O 1
ATOM 2129 N N . GLU A 1 259 ? 8.556 1.262 -24.957 1.00 94.69 259 GLU A N 1
ATOM 2130 C CA . GLU A 1 259 ? 8.484 0.077 -24.102 1.00 94.69 259 GLU A CA 1
ATOM 2131 C C . GLU A 1 259 ? 9.406 -1.038 -24.598 1.00 94.69 259 GLU A C 1
ATOM 2133 O O . GLU A 1 259 ? 9.712 -1.119 -25.784 1.00 94.69 259 GLU A O 1
ATOM 2138 N N . LEU A 1 260 ? 9.857 -1.892 -23.677 1.00 96.25 260 LEU A N 1
ATOM 2139 C CA . LEU A 1 260 ? 10.664 -3.077 -23.969 1.00 96.25 260 LEU A CA 1
ATOM 2140 C C . LEU A 1 260 ? 10.183 -4.262 -23.135 1.00 96.25 260 LEU A C 1
ATOM 2142 O O . LEU A 1 260 ? 9.880 -4.111 -21.949 1.00 96.25 260 LEU A O 1
ATOM 2146 N N . VAL A 1 261 ? 10.191 -5.456 -23.726 1.00 96.81 261 VAL A N 1
ATOM 2147 C CA . VAL A 1 261 ? 10.066 -6.714 -22.981 1.00 96.81 261 VAL A CA 1
ATOM 2148 C C . VAL A 1 261 ? 11.465 -7.202 -22.626 1.00 96.81 261 VAL A C 1
ATOM 2150 O O . VAL A 1 261 ? 12.322 -7.352 -23.494 1.00 96.81 261 VAL A O 1
ATOM 2153 N N . VAL A 1 262 ? 11.709 -7.426 -21.338 1.00 97.12 262 VAL A N 1
ATOM 2154 C CA . VAL A 1 262 ? 13.019 -7.806 -20.797 1.00 97.12 262 VAL A CA 1
ATOM 2155 C C . VAL A 1 262 ? 12.882 -8.943 -19.791 1.00 97.12 262 VAL A C 1
ATOM 2157 O O . VAL A 1 262 ? 11.823 -9.139 -19.203 1.00 97.12 262 VAL A O 1
ATOM 2160 N N . GLY A 1 263 ? 13.966 -9.668 -19.537 1.00 96.31 263 GLY A N 1
ATOM 2161 C CA . GLY A 1 263 ? 14.016 -10.719 -18.525 1.00 96.31 263 GLY A CA 1
ATOM 2162 C C . GLY A 1 263 ? 14.483 -10.217 -17.152 1.00 96.31 263 GLY A C 1
ATOM 2163 O O . GLY A 1 263 ? 15.485 -9.506 -17.036 1.00 96.31 263 GLY A O 1
ATOM 2164 N N . ILE A 1 264 ? 13.807 -10.650 -16.088 1.00 94.25 264 ILE A N 1
ATOM 2165 C CA . ILE A 1 264 ? 14.269 -10.565 -14.691 1.00 94.25 264 ILE A CA 1
ATOM 2166 C C . ILE A 1 264 ? 14.488 -11.964 -14.118 1.00 94.25 264 ILE A C 1
ATOM 2168 O O . ILE A 1 264 ? 13.947 -12.931 -14.627 1.00 94.25 264 ILE A O 1
ATOM 2172 N N . ARG A 1 265 ? 15.256 -12.103 -13.034 1.00 90.50 265 ARG A N 1
ATOM 2173 C CA . ARG A 1 265 ? 15.467 -13.409 -12.387 1.00 90.50 265 ARG A CA 1
ATOM 2174 C C . ARG A 1 265 ? 15.496 -13.304 -10.872 1.00 90.50 265 ARG A C 1
ATOM 2176 O O . ARG A 1 265 ? 15.953 -12.298 -10.323 1.00 90.50 265 ARG A O 1
ATOM 2183 N N . ARG A 1 266 ? 15.066 -14.375 -10.201 1.00 83.06 266 ARG A N 1
ATOM 2184 C CA . ARG A 1 266 ? 15.108 -14.489 -8.737 1.00 83.06 266 ARG A CA 1
ATOM 2185 C C . ARG A 1 266 ? 16.531 -14.593 -8.202 1.00 83.06 266 ARG A C 1
ATOM 2187 O O . ARG A 1 266 ? 16.890 -13.929 -7.233 1.00 83.06 266 ARG A O 1
ATOM 2194 N N . ASN A 1 267 ? 17.348 -15.420 -8.842 1.00 86.31 267 ASN A N 1
ATOM 2195 C CA . ASN A 1 267 ? 18.766 -15.581 -8.549 1.00 86.31 267 ASN A CA 1
ATOM 2196 C C . ASN A 1 267 ? 19.534 -15.840 -9.856 1.00 86.31 267 ASN A C 1
ATOM 2198 O O . ASN A 1 267 ? 18.923 -16.026 -10.902 1.00 86.31 267 ASN A O 1
ATOM 2202 N N . LYS A 1 268 ? 20.875 -15.852 -9.816 1.00 85.50 268 LYS A N 1
ATOM 2203 C CA . LYS A 1 268 ? 21.706 -15.999 -11.027 1.00 85.50 268 LYS A CA 1
ATOM 2204 C C . LYS A 1 268 ? 21.497 -17.314 -11.796 1.00 85.50 268 LYS A C 1
ATOM 2206 O O . LYS A 1 268 ? 21.855 -17.347 -12.967 1.00 85.50 268 LYS A O 1
ATOM 2211 N N . LYS A 1 269 ? 20.962 -18.351 -11.145 1.00 85.69 269 LYS A N 1
ATOM 2212 C CA . LYS A 1 269 ? 20.723 -19.687 -11.708 1.00 85.69 269 LYS A CA 1
ATOM 2213 C C . LYS A 1 269 ? 19.291 -19.875 -12.224 1.00 85.69 269 LYS A C 1
ATOM 2215 O O . LYS A 1 269 ? 19.036 -20.868 -12.883 1.00 85.69 269 LYS A O 1
ATOM 2220 N N . SER A 1 270 ? 18.371 -18.971 -11.887 1.00 87.25 270 SER A N 1
ATOM 2221 C CA . SER A 1 270 ? 16.985 -19.022 -12.353 1.00 87.25 270 SER A CA 1
ATOM 2222 C C . SER A 1 270 ? 16.877 -18.571 -13.802 1.00 87.25 270 SER A C 1
ATOM 2224 O O . SER A 1 270 ? 17.537 -17.598 -14.193 1.00 87.25 270 SER A O 1
ATOM 2226 N N . ASP A 1 271 ? 15.975 -19.216 -14.537 1.00 89.75 271 ASP A N 1
ATOM 2227 C CA . ASP A 1 271 ? 15.585 -18.774 -15.868 1.00 89.75 271 ASP A CA 1
ATOM 2228 C C . ASP A 1 271 ? 14.973 -17.363 -15.822 1.00 89.75 271 ASP A C 1
ATOM 2230 O O . ASP A 1 271 ? 14.328 -16.992 -14.829 1.00 89.75 271 ASP A O 1
ATOM 2234 N N . PRO A 1 272 ? 15.197 -16.537 -16.859 1.00 92.50 272 PRO A N 1
ATOM 2235 C CA . PRO A 1 272 ? 14.592 -15.219 -16.932 1.00 92.50 272 PRO A CA 1
ATOM 2236 C C . PRO A 1 272 ? 13.067 -15.298 -17.065 1.00 92.50 272 PRO A C 1
ATOM 2238 O O . PRO A 1 272 ? 12.531 -16.037 -17.883 1.00 92.50 272 PRO A O 1
ATOM 2241 N N . ILE A 1 273 ? 12.375 -14.465 -16.297 1.00 94.31 273 ILE A N 1
ATOM 2242 C CA . ILE A 1 273 ? 10.942 -14.205 -16.404 1.00 94.31 273 ILE A CA 1
ATOM 2243 C C . ILE A 1 273 ? 10.765 -12.913 -17.190 1.00 94.31 273 ILE A C 1
ATOM 2245 O O . ILE A 1 273 ? 11.333 -11.881 -16.817 1.00 94.31 273 ILE A O 1
ATOM 2249 N N . ASN A 1 274 ? 9.966 -12.962 -18.250 1.00 96.62 274 ASN A N 1
ATOM 2250 C CA . ASN A 1 274 ? 9.679 -11.789 -19.062 1.00 96.62 274 ASN A CA 1
ATOM 2251 C C . ASN A 1 274 ? 8.783 -10.799 -18.314 1.00 96.62 274 ASN A C 1
ATOM 2253 O O . ASN A 1 274 ? 7.789 -11.167 -17.689 1.00 96.62 274 ASN A O 1
ATOM 2257 N N . VAL A 1 275 ? 9.147 -9.527 -18.407 1.00 96.44 275 VAL A N 1
ATOM 2258 C CA . VAL A 1 275 ? 8.408 -8.377 -17.886 1.00 96.44 275 VAL A CA 1
ATOM 2259 C C . VAL A 1 275 ? 8.457 -7.252 -18.911 1.00 96.44 275 VAL A C 1
ATOM 2261 O O . VAL A 1 275 ? 9.405 -7.152 -19.688 1.00 96.44 275 VAL A O 1
ATOM 2264 N N . LYS A 1 276 ? 7.454 -6.381 -18.899 1.00 97.19 276 LYS A N 1
ATOM 2265 C CA . LYS A 1 276 ? 7.406 -5.188 -19.742 1.00 97.19 276 LYS A CA 1
ATOM 2266 C C . LYS A 1 276 ? 7.908 -3.989 -18.944 1.00 97.19 276 LYS A C 1
ATOM 2268 O O . LYS A 1 276 ? 7.473 -3.776 -17.815 1.00 97.19 276 LYS A O 1
ATOM 2273 N N . ILE A 1 277 ? 8.815 -3.200 -19.509 1.00 97.38 277 ILE A N 1
ATOM 2274 C CA . ILE A 1 277 ? 9.230 -1.906 -18.960 1.00 97.38 277 ILE A CA 1
ATOM 2275 C C . ILE A 1 277 ? 8.748 -0.815 -19.905 1.00 97.38 277 ILE A C 1
ATOM 2277 O O . ILE A 1 277 ? 9.139 -0.788 -21.067 1.00 97.38 277 ILE A O 1
ATOM 2281 N N . VAL A 1 278 ? 7.943 0.099 -19.375 1.00 96.38 278 VAL A N 1
ATOM 2282 C CA . VAL A 1 278 ? 7.448 1.290 -20.065 1.00 96.38 278 VAL A CA 1
ATOM 2283 C C . VAL A 1 278 ? 8.256 2.492 -19.592 1.00 96.38 278 VAL A C 1
ATOM 2285 O O . VAL A 1 278 ? 8.331 2.766 -18.390 1.00 96.38 278 VAL A O 1
ATOM 2288 N N . PHE A 1 279 ? 8.860 3.218 -20.525 1.00 96.06 279 PHE A N 1
ATOM 2289 C CA . PHE A 1 279 ? 9.598 4.447 -20.263 1.00 96.06 279 PHE A CA 1
ATOM 2290 C C . PHE A 1 279 ? 8.705 5.651 -20.542 1.00 96.06 279 PHE A C 1
ATOM 2292 O O . PHE A 1 279 ? 8.127 5.779 -21.620 1.00 96.06 279 PHE A O 1
ATOM 2299 N N . VAL A 1 280 ? 8.608 6.554 -19.572 1.00 94.25 280 VAL A N 1
ATOM 2300 C CA . VAL A 1 280 ? 7.728 7.726 -19.631 1.00 94.25 280 VAL A CA 1
ATOM 2301 C C . VAL A 1 280 ? 8.512 8.999 -19.363 1.00 94.25 280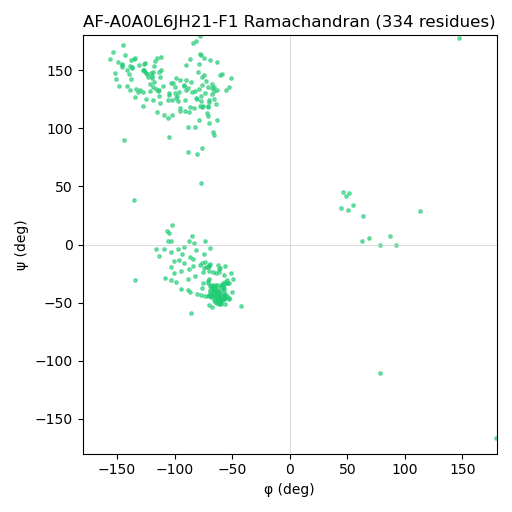 VAL A C 1
ATOM 2303 O O . VAL A 1 280 ? 9.504 8.982 -18.634 1.00 94.25 280 VAL A O 1
ATOM 2306 N N . SER A 1 281 ? 8.074 10.110 -19.939 1.00 92.25 281 SER A N 1
ATOM 2307 C CA . SER A 1 281 ? 8.634 11.427 -19.636 1.00 92.25 281 SER A CA 1
ATOM 2308 C C . SER A 1 281 ? 8.337 11.802 -18.181 1.00 92.25 281 SER A C 1
ATOM 2310 O O . SER A 1 281 ? 7.201 11.666 -17.716 1.00 92.25 281 SER A O 1
ATOM 2312 N N . ASP A 1 282 ? 9.349 12.272 -17.451 1.00 90.12 282 ASP A N 1
ATOM 2313 C CA . ASP A 1 282 ? 9.113 12.932 -16.171 1.00 90.12 282 ASP A CA 1
ATOM 2314 C C . ASP A 1 282 ? 8.398 14.265 -16.439 1.00 90.12 282 ASP A C 1
ATOM 2316 O O . ASP A 1 282 ? 8.739 15.004 -17.353 1.00 90.12 282 ASP A O 1
ATOM 2320 N N . ARG A 1 283 ? 7.356 14.573 -15.665 1.00 85.38 283 ARG A N 1
ATOM 2321 C CA . ARG A 1 283 ? 6.631 15.849 -15.798 1.00 85.38 283 ARG A CA 1
ATOM 2322 C C . ARG A 1 283 ? 7.306 16.984 -15.032 1.00 85.38 283 ARG A C 1
ATOM 2324 O O . ARG A 1 283 ? 6.900 18.132 -15.169 1.00 85.38 283 ARG A O 1
ATOM 2331 N N . ARG A 1 284 ? 8.269 16.661 -14.164 1.00 84.81 284 ARG A N 1
ATOM 2332 C CA . ARG A 1 284 ? 8.973 17.620 -13.299 1.00 84.81 284 ARG A CA 1
ATOM 2333 C C . ARG A 1 284 ? 10.352 18.000 -13.831 1.00 84.81 284 ARG A C 1
ATOM 2335 O O . ARG A 1 284 ? 10.948 18.941 -13.319 1.00 84.81 284 ARG A O 1
ATOM 2342 N N . SER A 1 285 ? 10.870 17.251 -14.797 1.00 88.19 285 SER A N 1
ATOM 2343 C CA . SER A 1 285 ? 12.190 17.443 -15.389 1.00 88.19 285 SER A CA 1
ATOM 2344 C C . SER A 1 285 ? 12.208 16.893 -16.814 1.00 88.19 285 SER A C 1
ATOM 2346 O O . SER A 1 285 ? 11.338 16.109 -17.172 1.00 88.19 285 SER A O 1
ATOM 2348 N N . ASP A 1 286 ? 13.225 17.226 -17.609 1.00 83.44 286 ASP A N 1
ATOM 2349 C CA . ASP A 1 286 ? 13.390 16.663 -18.963 1.00 83.44 286 ASP A CA 1
ATOM 2350 C C . ASP A 1 286 ? 13.863 15.192 -18.965 1.00 83.44 286 ASP A C 1
ATOM 2352 O O . ASP A 1 286 ? 14.102 14.581 -20.016 1.00 83.44 286 ASP A O 1
ATOM 2356 N N . ASP A 1 287 ? 14.004 14.596 -17.781 1.00 91.25 287 ASP A N 1
ATOM 2357 C CA . ASP A 1 287 ? 14.419 13.214 -17.596 1.00 91.25 287 ASP A CA 1
ATOM 2358 C C . ASP A 1 287 ? 13.257 12.230 -17.862 1.00 91.25 287 ASP A C 1
ATOM 2360 O O . ASP A 1 287 ? 12.134 12.595 -18.213 1.00 91.25 287 ASP A O 1
ATOM 2364 N N . TRP A 1 288 ? 13.531 10.936 -17.733 1.00 93.50 288 TRP A N 1
ATOM 2365 C CA . TRP A 1 288 ? 12.546 9.866 -17.888 1.00 93.50 288 TRP A CA 1
ATOM 2366 C C . TRP A 1 288 ? 12.360 9.056 -16.605 1.00 93.50 288 TRP A C 1
ATOM 2368 O O . TRP A 1 288 ? 13.275 8.909 -15.790 1.00 93.50 288 TRP A O 1
ATOM 2378 N N . LEU A 1 289 ? 11.185 8.460 -16.452 1.00 94.06 289 LEU A N 1
ATOM 2379 C CA . LEU A 1 289 ? 10.877 7.440 -15.455 1.00 94.06 289 LEU A CA 1
ATOM 2380 C C . LEU A 1 289 ? 10.649 6.101 -16.162 1.00 94.06 289 LEU A C 1
ATOM 2382 O O . LEU A 1 289 ? 10.409 6.055 -17.366 1.00 94.06 289 LEU A O 1
ATOM 2386 N N . ALA A 1 290 ? 10.738 5.002 -15.419 1.00 95.12 290 ALA A N 1
ATOM 2387 C CA . ALA A 1 290 ? 10.437 3.676 -15.944 1.00 95.12 290 ALA A CA 1
ATOM 2388 C C . ALA A 1 290 ? 9.481 2.951 -15.004 1.00 95.12 290 ALA A C 1
ATOM 2390 O O . ALA A 1 290 ? 9.703 2.928 -13.791 1.00 95.12 290 ALA A O 1
ATOM 2391 N N . ILE A 1 291 ? 8.442 2.351 -15.569 1.00 94.75 291 ILE A N 1
ATOM 2392 C CA . ILE A 1 291 ? 7.439 1.566 -14.857 1.00 94.75 291 ILE A CA 1
ATOM 2393 C C . ILE A 1 291 ? 7.497 0.145 -15.410 1.00 94.75 291 ILE A C 1
ATOM 2395 O O . ILE A 1 291 ? 7.401 -0.067 -16.614 1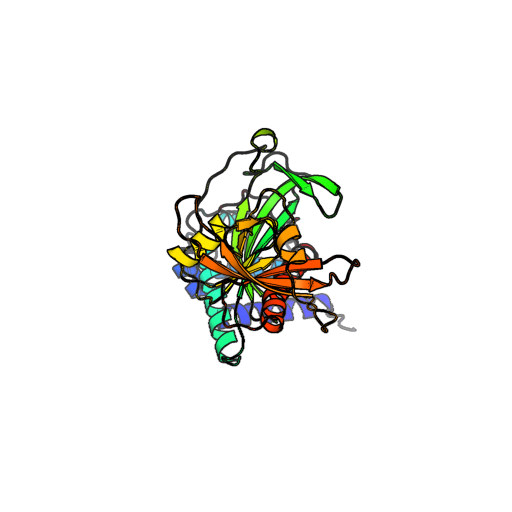.00 94.75 291 ILE A O 1
ATOM 2399 N N . LEU A 1 292 ? 7.690 -0.829 -14.529 1.00 95.06 292 LEU A N 1
ATOM 2400 C CA . LEU A 1 292 ? 7.665 -2.248 -14.855 1.00 95.06 292 LEU A CA 1
ATOM 2401 C C . LEU A 1 292 ? 6.255 -2.791 -14.652 1.00 95.06 292 LEU A C 1
ATOM 2403 O O . LEU A 1 292 ? 5.650 -2.512 -13.620 1.00 95.06 292 LEU A O 1
ATOM 2407 N N . SER A 1 293 ? 5.793 -3.619 -15.584 1.00 95.00 293 SER A N 1
ATOM 2408 C CA . SER A 1 293 ? 4.638 -4.503 -15.448 1.00 95.00 293 SER A CA 1
ATOM 2409 C C . SER A 1 293 ? 5.059 -5.956 -15.665 1.00 95.00 293 SER A C 1
ATOM 2411 O O . SER A 1 293 ? 5.821 -6.267 -16.580 1.00 95.00 293 SER A O 1
ATOM 2413 N N . THR A 1 294 ? 4.546 -6.865 -14.840 1.00 92.19 294 THR A N 1
ATOM 2414 C CA . THR A 1 294 ? 4.669 -8.317 -15.072 1.00 92.19 294 THR A CA 1
ATOM 2415 C C . THR A 1 294 ? 3.491 -8.882 -15.863 1.00 92.19 294 THR A C 1
ATOM 2417 O O . THR A 1 294 ? 3.425 -10.083 -16.091 1.00 92.19 294 THR A O 1
ATOM 2420 N N . ASP A 1 295 ? 2.513 -8.047 -16.197 1.00 92.44 295 ASP A N 1
ATOM 2421 C CA . ASP A 1 295 ? 1.452 -8.348 -17.149 1.00 92.44 295 ASP A CA 1
ATOM 2422 C C . ASP A 1 295 ? 1.877 -7.800 -18.517 1.00 92.44 295 ASP A C 1
ATOM 2424 O O . ASP A 1 295 ? 2.097 -6.591 -18.661 1.00 92.44 295 ASP A O 1
ATOM 2428 N N . LEU A 1 296 ? 2.090 -8.701 -19.478 1.00 94.19 296 LEU A N 1
ATOM 2429 C CA . LEU A 1 296 ? 2.574 -8.363 -20.818 1.00 94.19 296 LEU A CA 1
ATOM 2430 C C . LEU A 1 296 ? 1.437 -7.939 -21.755 1.00 94.19 296 LEU A C 1
ATOM 2432 O O . LEU A 1 296 ? 1.710 -7.273 -22.755 1.00 94.19 296 LEU A O 1
ATOM 2436 N N . ASP A 1 297 ? 0.193 -8.271 -21.413 1.00 93.12 297 ASP A N 1
ATOM 2437 C CA . ASP A 1 297 ? -0.970 -8.078 -22.279 1.0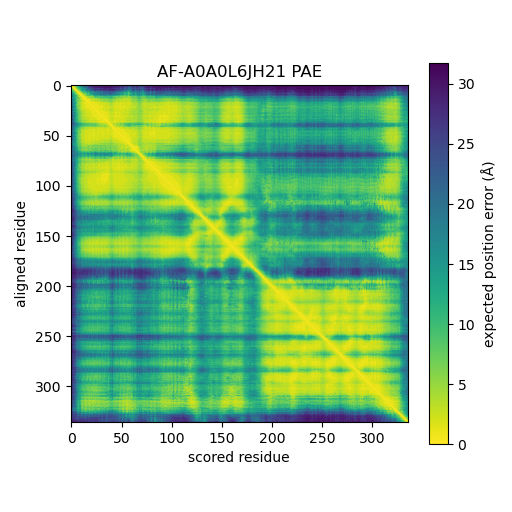0 93.12 297 ASP A CA 1
ATOM 2438 C C . ASP A 1 297 ? -1.576 -6.681 -22.112 1.00 93.12 297 ASP A C 1
ATOM 2440 O O . ASP A 1 297 ? -2.241 -6.169 -23.012 1.00 93.12 297 ASP A O 1
ATOM 2444 N N . ILE A 1 298 ? -1.309 -6.019 -20.982 1.00 90.81 298 ILE A N 1
ATOM 2445 C CA . ILE A 1 298 ? -1.767 -4.647 -20.762 1.00 90.81 298 ILE A CA 1
ATOM 2446 C C . ILE A 1 298 ? -0.920 -3.622 -21.541 1.00 90.81 298 ILE A C 1
ATOM 2448 O O . ILE A 1 298 ? 0.318 -3.720 -21.572 1.00 90.81 298 ILE A O 1
ATOM 2452 N N . PRO A 1 299 ? -1.565 -2.622 -22.170 1.00 93.31 299 PRO A N 1
ATOM 2453 C CA . PRO A 1 299 ? -0.877 -1.579 -22.921 1.00 93.31 299 PRO A CA 1
ATOM 2454 C C . PRO A 1 299 ? -0.186 -0.564 -21.994 1.00 93.31 299 PRO A C 1
ATOM 2456 O O . PRO A 1 299 ? -0.493 -0.457 -20.802 1.00 93.31 299 PRO A O 1
ATOM 2459 N N . ALA A 1 300 ? 0.784 0.173 -22.543 1.00 92.62 300 ALA A N 1
ATOM 2460 C CA . ALA A 1 300 ? 1.627 1.108 -21.797 1.00 92.62 300 ALA A CA 1
ATOM 2461 C C . ALA A 1 300 ? 0.844 2.180 -21.024 1.00 92.62 300 ALA A C 1
ATOM 2463 O O . ALA A 1 300 ? 1.168 2.484 -19.874 1.00 92.62 300 ALA A O 1
ATOM 2464 N N . ASP A 1 301 ? -0.186 2.750 -21.638 1.00 90.81 301 ASP A N 1
ATOM 2465 C CA . ASP A 1 301 ? -1.060 3.754 -21.037 1.00 90.81 301 ASP A CA 1
ATOM 2466 C C . ASP A 1 301 ? -1.841 3.194 -19.837 1.00 90.81 301 ASP A C 1
ATOM 2468 O O . ASP A 1 301 ? -1.904 3.841 -18.787 1.00 90.81 301 ASP A O 1
ATOM 2472 N N . GLU A 1 302 ? -2.342 1.958 -19.930 1.00 88.81 302 GLU A N 1
ATOM 2473 C CA . GLU A 1 302 ? -3.018 1.293 -18.812 1.00 88.81 302 GLU A CA 1
ATOM 2474 C C . GLU A 1 302 ? -2.046 0.943 -17.678 1.00 88.81 302 GLU A C 1
ATOM 2476 O O . GLU A 1 302 ? -2.401 1.087 -16.509 1.00 88.81 302 GLU A O 1
ATOM 2481 N N . ILE A 1 303 ? -0.795 0.569 -17.981 1.00 90.75 303 ILE A N 1
ATOM 2482 C CA . ILE A 1 303 ? 0.258 0.380 -16.963 1.00 90.75 303 ILE A CA 1
ATOM 2483 C C . ILE A 1 303 ? 0.474 1.675 -16.172 1.00 90.75 303 ILE A C 1
ATOM 2485 O O . ILE A 1 303 ? 0.539 1.653 -14.938 1.00 90.75 303 ILE A O 1
ATOM 2489 N N . ILE A 1 304 ? 0.552 2.812 -16.869 1.00 90.06 304 ILE A N 1
ATOM 2490 C CA . ILE A 1 304 ? 0.703 4.133 -16.248 1.00 90.06 304 ILE A CA 1
ATOM 2491 C C . ILE A 1 304 ? -0.530 4.461 -15.399 1.00 90.06 304 ILE A C 1
ATOM 2493 O O . ILE A 1 304 ? -0.382 4.908 -14.258 1.00 90.06 304 ILE A O 1
ATOM 2497 N N . ARG A 1 305 ? -1.741 4.197 -15.909 1.00 87.00 305 ARG A N 1
ATOM 2498 C CA . ARG A 1 305 ? -3.002 4.422 -15.185 1.00 87.00 305 ARG A CA 1
ATOM 2499 C C . ARG A 1 305 ? -3.095 3.568 -13.919 1.00 87.00 305 ARG A C 1
ATOM 2501 O O . ARG A 1 305 ? -3.443 4.086 -12.858 1.00 87.00 305 ARG A O 1
ATOM 2508 N N . LEU A 1 306 ? -2.741 2.285 -14.005 1.00 84.38 306 LEU A N 1
ATOM 2509 C CA . LEU A 1 306 ? -2.696 1.359 -12.871 1.00 84.38 306 LEU A CA 1
ATOM 2510 C C . LEU A 1 306 ? -1.684 1.817 -11.827 1.00 84.38 306 LEU A C 1
ATOM 2512 O O . LEU A 1 306 ? -2.022 1.880 -10.646 1.00 84.38 306 LEU A O 1
ATOM 2516 N N . TYR A 1 307 ? -0.474 2.196 -12.248 1.00 85.12 307 TYR A N 1
ATOM 2517 C CA . TYR A 1 307 ? 0.531 2.724 -11.329 1.00 85.12 307 TYR A CA 1
ATOM 2518 C C . TYR A 1 307 ? 0.081 4.036 -10.672 1.00 85.12 307 TYR A C 1
ATOM 2520 O O . TYR A 1 307 ? 0.350 4.259 -9.491 1.00 85.12 307 TYR A O 1
ATOM 2528 N N . GLY A 1 308 ? -0.667 4.874 -11.398 1.00 82.75 308 GLY A N 1
ATOM 2529 C CA . GLY A 1 308 ? -1.265 6.108 -10.887 1.00 82.75 308 GLY A CA 1
ATOM 2530 C C . GLY A 1 308 ? -2.136 5.903 -9.644 1.00 82.75 308 GLY A C 1
ATOM 2531 O O . GLY A 1 308 ? -2.088 6.734 -8.738 1.00 82.75 308 GLY A O 1
ATOM 2532 N N . LYS A 1 309 ? -2.829 4.758 -9.524 1.00 81.75 309 LYS A N 1
ATOM 2533 C CA . LYS A 1 309 ? -3.628 4.405 -8.331 1.00 81.75 309 LYS A CA 1
ATOM 2534 C C . LYS A 1 309 ? -2.796 4.327 -7.052 1.00 81.75 309 LYS A C 1
ATOM 2536 O O . LYS A 1 309 ? -3.333 4.465 -5.960 1.00 81.75 309 LYS A O 1
ATOM 2541 N N . ARG A 1 310 ? -1.469 4.162 -7.151 1.00 79.44 310 ARG A N 1
ATOM 2542 C CA . ARG A 1 310 ? -0.574 4.236 -5.985 1.00 79.44 310 ARG A CA 1
ATOM 2543 C C . ARG A 1 310 ? -0.722 5.571 -5.247 1.00 79.44 310 ARG A C 1
ATOM 2545 O O . ARG A 1 310 ? -0.603 5.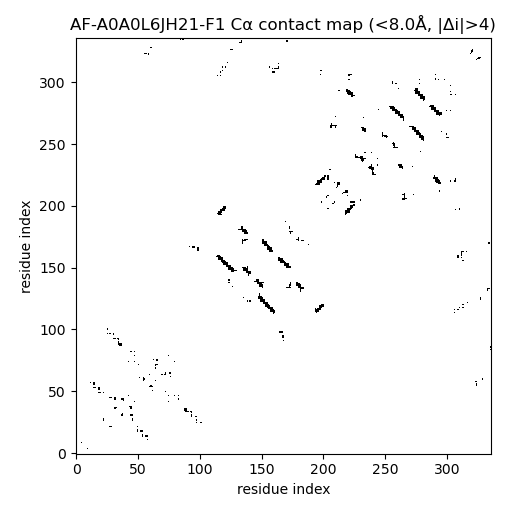576 -4.030 1.00 79.44 310 ARG A O 1
ATOM 2552 N N . TRP A 1 311 ? -1.025 6.676 -5.937 1.00 80.88 311 TRP A N 1
ATOM 2553 C CA . TRP A 1 311 ? -1.181 8.001 -5.319 1.00 80.88 311 TRP A CA 1
ATOM 2554 C C . TRP A 1 311 ? -2.240 8.033 -4.206 1.00 80.88 311 TRP A C 1
ATOM 2556 O O . TRP A 1 311 ? -2.124 8.807 -3.254 1.00 80.88 311 TRP A O 1
ATOM 2566 N N . ASP A 1 312 ? -3.225 7.138 -4.265 1.00 78.62 312 ASP A N 1
ATOM 2567 C CA . ASP A 1 312 ? -4.279 7.030 -3.262 1.00 78.62 312 ASP A CA 1
ATOM 2568 C C . ASP A 1 312 ? -3.722 6.777 -1.847 1.00 78.62 312 ASP A C 1
ATOM 2570 O O . ASP A 1 312 ? -4.264 7.294 -0.866 1.00 78.62 312 ASP A O 1
ATOM 2574 N N . ILE A 1 313 ? -2.597 6.051 -1.720 1.00 77.31 313 ILE A N 1
ATOM 2575 C CA . ILE A 1 313 ? -1.963 5.809 -0.412 1.00 77.31 313 ILE A CA 1
ATOM 2576 C C . ILE A 1 313 ? -1.307 7.069 0.160 1.00 77.31 313 ILE A C 1
ATOM 2578 O O . ILE A 1 313 ? -1.322 7.280 1.373 1.00 77.31 313 ILE A O 1
ATOM 2582 N N . GLU A 1 314 ? -0.771 7.945 -0.694 1.00 78.44 314 GLU A N 1
ATOM 2583 C CA . GLU A 1 314 ? -0.173 9.212 -0.266 1.00 78.44 314 GLU A CA 1
ATOM 2584 C C . GLU A 1 314 ? -1.253 10.168 0.244 1.00 78.44 314 GLU A C 1
ATOM 2586 O O . GLU A 1 314 ? -1.086 10.802 1.293 1.00 78.44 314 GLU A O 1
ATOM 2591 N N . VAL A 1 315 ? -2.398 10.213 -0.446 1.00 81.81 315 VAL A N 1
ATOM 2592 C CA . VAL A 1 315 ? -3.584 10.953 0.005 1.00 81.81 315 VAL A CA 1
ATOM 2593 C C . VAL A 1 315 ? -4.068 10.400 1.344 1.00 81.81 315 VAL A C 1
ATOM 2595 O O . VAL A 1 315 ? -4.271 11.174 2.283 1.00 81.81 315 VAL A O 1
ATOM 2598 N N . PHE A 1 316 ? -4.170 9.075 1.484 1.00 83.50 316 PHE A N 1
ATOM 2599 C CA . PHE A 1 316 ? -4.519 8.435 2.751 1.00 83.50 316 PHE A CA 1
ATOM 2600 C C . PHE A 1 316 ? -3.555 8.808 3.885 1.00 83.50 316 PHE A C 1
ATOM 2602 O O . PHE A 1 316 ? -4.006 9.158 4.981 1.00 83.50 316 PHE A O 1
ATOM 2609 N N . PHE A 1 317 ? -2.239 8.785 3.648 1.00 80.56 317 PHE A N 1
ATOM 2610 C CA . PHE A 1 317 ? -1.255 9.181 4.656 1.00 80.56 317 PHE A CA 1
ATOM 2611 C C . PHE A 1 317 ? -1.394 10.649 5.047 1.00 80.56 317 PHE A C 1
ATOM 2613 O O . PHE A 1 317 ? -1.349 10.963 6.239 1.00 80.56 317 PHE A O 1
ATOM 2620 N N . LYS A 1 318 ? -1.600 11.542 4.073 1.00 81.38 318 LYS A N 1
ATOM 2621 C CA . LYS A 1 318 ? -1.826 12.970 4.325 1.00 81.38 318 LYS A CA 1
ATOM 2622 C C . LYS A 1 318 ? -3.070 13.173 5.188 1.00 81.38 318 LYS A C 1
ATOM 2624 O O . LYS A 1 318 ? -2.985 13.808 6.236 1.00 81.38 318 LYS A O 1
ATOM 2629 N N . MET A 1 319 ? -4.195 12.571 4.804 1.00 80.94 319 MET A N 1
ATOM 2630 C CA . MET A 1 319 ? -5.457 12.677 5.541 1.00 80.94 319 MET A CA 1
ATOM 2631 C C . MET A 1 319 ? -5.348 12.096 6.952 1.00 80.94 319 MET A C 1
ATOM 2633 O O . MET A 1 319 ? -5.758 12.742 7.915 1.00 80.94 319 MET A O 1
ATOM 2637 N N . SER A 1 320 ? -4.731 10.923 7.104 1.00 78.56 320 SER A N 1
ATOM 2638 C CA . SER A 1 320 ? -4.575 10.278 8.412 1.00 78.56 320 SER A CA 1
ATOM 2639 C C . SER A 1 320 ? -3.680 11.078 9.358 1.00 78.56 320 SER A C 1
ATOM 2641 O O . SER A 1 320 ? -3.954 11.169 10.555 1.00 78.56 320 SER A O 1
ATOM 2643 N N . LYS A 1 321 ? -2.609 11.691 8.840 1.00 74.38 321 LYS A N 1
ATOM 2644 C CA . LYS A 1 321 ? -1.700 12.515 9.647 1.00 74.38 321 LYS A CA 1
ATOM 2645 C C . LYS A 1 321 ? -2.316 13.859 10.024 1.00 74.38 321 LYS A C 1
ATOM 2647 O O . LYS A 1 321 ? -2.179 14.272 11.174 1.00 74.38 321 LYS A O 1
ATOM 2652 N N . SER A 1 322 ? -2.968 14.526 9.074 1.00 71.12 322 SER A N 1
ATOM 2653 C CA . SER A 1 322 ? -3.515 15.870 9.269 1.00 71.12 322 SER A CA 1
ATOM 2654 C C . SER A 1 322 ? -4.817 15.869 10.064 1.00 71.12 322 SER A C 1
ATOM 2656 O O . SER A 1 322 ? -4.955 16.687 10.967 1.00 71.12 322 SER A O 1
ATOM 2658 N N . ASN A 1 323 ? -5.734 14.942 9.768 1.00 70.25 323 ASN A N 1
ATOM 2659 C CA . ASN A 1 323 ? -7.106 14.984 10.287 1.00 70.25 323 ASN A CA 1
ATOM 2660 C C . ASN A 1 323 ? -7.398 13.912 11.342 1.00 70.25 323 ASN A C 1
ATOM 2662 O O . ASN A 1 323 ? -8.218 14.144 12.218 1.00 70.25 323 ASN A O 1
ATOM 2666 N N . LEU A 1 324 ? -6.721 12.757 11.295 1.00 72.19 324 LEU A N 1
ATOM 2667 C CA . LEU A 1 324 ? -6.959 11.644 12.235 1.00 72.19 324 LEU A CA 1
ATOM 2668 C C . LEU A 1 324 ? -5.863 11.509 13.303 1.00 72.19 324 LEU A C 1
ATOM 2670 O O . LEU A 1 324 ? -5.799 10.509 14.012 1.00 72.19 324 LEU A O 1
ATOM 2674 N N . ALA A 1 325 ? -4.971 12.502 13.390 1.00 67.56 325 ALA A N 1
ATOM 2675 C CA . ALA A 1 325 ? -3.923 12.618 14.404 1.00 67.56 325 ALA A CA 1
ATOM 2676 C C . ALA A 1 325 ? -3.046 11.359 14.593 1.00 67.56 325 ALA A C 1
ATOM 2678 O O . ALA A 1 325 ? -2.479 11.146 15.671 1.00 67.56 325 ALA A O 1
ATOM 2679 N N . LEU A 1 326 ? -2.862 10.568 13.525 1.00 63.81 326 LEU A N 1
ATOM 2680 C CA . LEU A 1 326 ? -2.225 9.245 13.552 1.00 63.81 326 LEU A CA 1
ATOM 2681 C C . LEU A 1 326 ? -0.834 9.251 14.230 1.00 63.81 326 LEU A C 1
ATOM 2683 O O . LEU A 1 326 ? -0.485 8.300 14.920 1.00 63.81 326 LEU A O 1
ATOM 2687 N N . ALA A 1 327 ? -0.062 10.340 14.120 1.00 56.59 327 ALA A N 1
ATOM 2688 C CA . ALA A 1 327 ? 1.264 10.482 14.745 1.00 56.59 327 ALA A CA 1
ATOM 2689 C C . ALA A 1 327 ? 1.262 11.121 16.156 1.00 56.59 327 ALA A C 1
ATOM 2691 O O . ALA A 1 327 ? 2.261 11.036 16.872 1.00 56.59 327 ALA A O 1
ATOM 2692 N N . LYS A 1 328 ? 0.167 11.779 16.563 1.00 55.34 328 LYS A N 1
ATOM 2693 C CA . LYS A 1 328 ? 0.100 12.582 17.798 1.00 55.34 328 LYS A CA 1
ATOM 2694 C C . LYS A 1 328 ? -0.541 11.839 18.975 1.00 55.34 328 LYS A C 1
ATOM 2696 O O . LYS A 1 328 ? -0.131 12.081 20.106 1.00 55.34 328 LYS A O 1
ATOM 2701 N N . GLU A 1 329 ? -1.505 10.946 18.734 1.00 50.28 329 GLU A N 1
ATOM 2702 C CA . GLU A 1 329 ? -2.351 10.407 19.819 1.00 50.28 329 GLU A CA 1
ATOM 2703 C C . GLU A 1 329 ? -1.979 9.016 20.344 1.00 50.28 329 GLU A C 1
ATOM 2705 O O . GLU A 1 329 ? -2.253 8.713 21.505 1.00 50.28 329 GLU A O 1
ATOM 2710 N N . PHE A 1 330 ? -1.312 8.165 19.561 1.00 46.78 330 PHE A N 1
ATOM 2711 C CA . PHE A 1 330 ? -0.887 6.863 20.083 1.00 46.78 330 PHE A CA 1
ATOM 2712 C C . PHE A 1 330 ? 0.251 7.059 21.095 1.00 46.78 330 PHE A C 1
ATOM 2714 O O . PHE A 1 330 ? 1.304 7.554 20.718 1.00 46.78 330 PHE A O 1
ATOM 2721 N N . GLN A 1 331 ? 0.091 6.669 22.358 1.00 42.12 331 GLN A N 1
ATOM 2722 C CA . GLN A 1 331 ? 1.172 6.679 23.366 1.00 42.12 331 GLN A CA 1
ATOM 2723 C C . GLN A 1 331 ? 1.536 5.274 23.877 1.00 42.12 331 GLN A C 1
ATOM 2725 O O . GLN A 1 331 ? 2.470 5.136 24.660 1.00 42.12 331 GLN A O 1
ATOM 2730 N N . GLY A 1 332 ? 0.818 4.234 23.439 1.00 37.25 332 GLY A N 1
ATOM 2731 C CA . GLY A 1 332 ? 1.106 2.840 23.786 1.00 37.25 332 GLY A CA 1
ATOM 2732 C C . GLY A 1 332 ? 2.120 2.184 22.846 1.00 37.25 332 GLY A C 1
ATOM 2733 O O . GLY A 1 332 ? 2.306 2.643 21.713 1.00 37.25 332 GLY A O 1
ATOM 2734 N N . SER A 1 333 ? 2.752 1.100 23.317 1.00 33.06 333 SER A N 1
ATOM 2735 C CA . SER A 1 333 ? 3.522 0.196 22.455 1.00 33.06 333 SER A CA 1
ATOM 2736 C C . SER A 1 333 ? 2.656 -0.253 21.276 1.00 33.06 333 SER A C 1
ATOM 2738 O O . SER A 1 333 ? 1.487 -0.587 21.487 1.00 33.06 333 SER A O 1
ATOM 2740 N N . PRO A 1 334 ? 3.188 -0.262 20.043 1.00 34.62 334 PRO A N 1
ATOM 2741 C CA . PRO A 1 334 ? 2.487 -0.849 18.916 1.00 34.62 334 PRO A CA 1
ATOM 2742 C C . PRO A 1 334 ? 2.367 -2.357 19.159 1.00 34.62 334 PRO A C 1
ATOM 2744 O O . PRO A 1 334 ? 3.288 -3.103 18.856 1.00 34.62 334 PRO A O 1
ATOM 2747 N N . MET A 1 335 ? 1.253 -2.818 19.729 1.00 30.00 335 MET A N 1
ATOM 2748 C CA . MET A 1 335 ? 0.942 -4.244 19.702 1.00 30.00 335 MET A CA 1
ATOM 2749 C C . MET A 1 335 ? 0.566 -4.615 18.267 1.00 30.00 335 MET A C 1
ATOM 2751 O O . MET A 1 335 ? -0.436 -4.135 17.733 1.00 30.00 335 MET A O 1
ATOM 2755 N N . ILE A 1 336 ? 1.458 -5.388 17.645 1.00 31.38 336 ILE A N 1
ATOM 2756 C CA . ILE A 1 336 ? 1.406 -5.907 16.271 1.00 31.38 336 ILE A CA 1
ATOM 2757 C C . ILE A 1 336 ? 0.493 -7.128 16.187 1.00 31.38 336 ILE A C 1
ATOM 2759 O O . ILE A 1 336 ? 0.611 -8.006 17.070 1.00 31.38 336 ILE A O 1
#

Radius of gyration: 23.64 Å; Cα contacts (8 Å, |Δi|>4): 514; chains: 1; bounding box: 59×54×65 Å

Solvent-accessible surface area (backbone atoms only — not comparable to full-atom values): 19548 Å² total; per-residue (Å²): 140,79,85,79,73,55,72,68,59,58,50,52,53,52,50,50,52,51,51,53,50,49,42,58,76,65,42,42,65,62,45,37,51,78,22,52,50,68,66,86,69,93,65,52,51,61,58,56,52,49,54,58,54,48,29,50,79,68,72,47,55,67,70,59,55,61,72,66,71,70,72,86,59,99,64,58,64,71,58,56,52,50,64,75,66,40,87,72,46,37,61,65,58,34,40,38,54,50,45,51,54,50,51,56,54,51,58,72,77,49,64,90,86,59,65,48,35,32,33,47,52,69,42,82,39,61,37,71,89,62,91,86,48,75,22,28,10,63,38,78,36,85,88,80,73,41,77,40,38,18,32,36,39,38,34,37,28,38,32,57,71,87,53,69,43,73,44,48,72,46,83,37,49,47,90,52,66,95,33,41,76,36,73,85,87,91,90,84,92,86,90,79,96,58,59,34,39,34,36,50,44,92,63,57,43,50,39,57,52,41,47,37,43,72,77,65,72,37,35,44,35,28,36,54,65,89,37,92,85,52,62,34,36,46,96,94,38,75,42,27,60,72,60,54,60,72,69,48,65,92,53,91,49,86,56,46,49,38,72,48,77,31,24,36,36,59,47,98,88,48,73,67,45,71,29,30,38,35,31,28,49,40,92,90,46,99,51,72,44,37,37,36,27,53,51,77,86,63,52,67,70,56,52,52,55,59,52,53,42,52,54,48,57,57,53,49,51,51,48,36,49,73,66,57,38,62,58,75,68,73,83,70,73,85,84,126

Nearest PDB structures (foldseek):
  7qla-assembly1_A  TM=3.132E-01  e=2.383E+00  Thermochaetoides thermophila
  5oe2-assembly2_C  TM=2.862E-01  e=3.001E+00  Klebsiella pneumoniae
  7ass-assembly2_D  TM=2.473E-01  e=4.761E+00  Klebsiella pneumoniae
  7o9n-assembly2_CCC  TM=2.263E-01  e=3.179E+00  Klebsiella pneumoniae
  7pgo-assembly2_CCC  TM=2.286E-01  e=4.761E+00  Klebsiella pneumoniae

Secondary structure (DSSP, 8-state):
------HHHHHHHHHHHHHHHHHHHTTHHHHHHHTT----SSS-HHHHHHHHHHHHHTT--HHHHHHTT-SSSSS-HHHHHHHHT-TT--HHHHHHHHHHHHHHHHHTSS-TTS--EEEEEEEEEE-TT-SS-TT-EEEEETTTTEEEEEEEEEEEEEE-SS-EEEEEEEEE--SSGGGBSS------------SEEEE-TTT--HHHHHHIIIII--EEEEEPP--SS-EEEETTEEEEHHHHHHTPPPP--SSEEEEEEEEE-SSTTSPPEEEEEEEEE-SSSSSEEEEEES-SSS-HHHHHHHHHTTHHHHHHHHHHHHTS-TTTS--S----

Sequence (336 aa):
MRNIIPEQVIDDNTISTKVDCFFKINKIYKALSKCGFYKEKGFSCIQICKSLFSLVFQGKNLYRVLTMETGQVDFKKNTAYRFLNNPSYNWRKLLLILVTQIIYTINKLTSEDRKNVIIVDDTLFDRNRSKSVELLARVFDHTTHRFVKGLKMLTLGWSDGNTFLPVAFSMLSSQRSKNRLCDINQKIVKGLPAQYILFDSWYAFPATIARIIEDFKKHVVCMLKKSSRIHFFYNGQWMPLKELYKQLPQSTDKNIRGELVVGIRRNKKSDPINVKIVFVSDRRSDDWLAILSTDLDIPADEIIRLYGKRWDIEVFFKMSKSNLALAKEFQGSPMI

InterPro domains:
  IPR006783 Transposase, ISC1217 [PF04693] (185-321)
  IPR012337 Ribonuclease H-like superfamily [SSF53098] (58-328)
  IPR038721 Transposase IS701-like, DDE domain [PF13546] (69-174)